Protein AF-A0A4S2LVA4-F1 (afdb_monomer)

Structure (mmCIF, N/CA/C/O backbone):
data_AF-A0A4S2LVA4-F1
#
_entry.id   AF-A0A4S2LVA4-F1
#
loop_
_atom_site.group_PDB
_atom_site.id
_atom_site.type_symbol
_atom_site.label_atom_id
_atom_site.label_alt_id
_atom_site.label_comp_id
_atom_site.label_asym_id
_atom_site.label_entity_id
_atom_site.label_seq_id
_atom_site.pdbx_PDB_ins_code
_atom_site.Cartn_x
_atom_site.Cartn_y
_atom_site.Cartn_z
_atom_site.occupancy
_atom_site.B_iso_or_equiv
_atom_site.auth_seq_id
_atom_site.auth_comp_id
_atom_site.auth_asym_id
_atom_site.auth_atom_id
_atom_site.pdbx_PDB_model_num
ATOM 1 N N . MET A 1 1 ? 1.923 3.609 -6.690 1.00 79.31 1 MET A N 1
ATOM 2 C CA . MET A 1 1 ? 2.335 4.480 -5.564 1.00 79.31 1 MET A CA 1
ATOM 3 C C . MET A 1 1 ? 1.153 4.853 -4.691 1.00 79.31 1 MET A C 1
ATOM 5 O O . MET A 1 1 ? 1.164 4.471 -3.534 1.00 79.31 1 MET A O 1
ATOM 9 N N . TRP A 1 2 ? 0.141 5.543 -5.227 1.00 83.69 2 TRP A N 1
ATOM 10 C CA . TRP A 1 2 ? -0.966 6.082 -4.428 1.00 83.69 2 TRP A CA 1
ATOM 11 C C . TRP A 1 2 ? -1.668 5.050 -3.531 1.00 83.69 2 TRP A C 1
ATOM 13 O O . TRP A 1 2 ? -1.711 5.257 -2.328 1.00 83.69 2 TRP A O 1
ATOM 23 N N . SER A 1 3 ? -2.094 3.903 -4.075 1.00 82.44 3 SER A N 1
ATOM 24 C CA . SER A 1 3 ? -2.792 2.856 -3.302 1.00 82.44 3 SER A CA 1
ATOM 25 C C . SER A 1 3 ? -1.989 2.341 -2.090 1.00 82.44 3 SER A C 1
ATOM 27 O O . SER A 1 3 ? -2.508 2.377 -0.978 1.00 82.44 3 SER A O 1
ATOM 29 N N . VAL A 1 4 ? -0.709 1.976 -2.250 1.00 84.81 4 VAL A N 1
ATOM 30 C CA . VAL A 1 4 ? 0.147 1.559 -1.117 1.00 84.81 4 VAL A CA 1
ATOM 31 C C . VAL A 1 4 ? 0.255 2.643 -0.047 1.00 84.81 4 VAL A C 1
ATOM 33 O O . VAL A 1 4 ? 0.113 2.358 1.140 1.00 84.81 4 VAL A O 1
ATOM 36 N N . TRP A 1 5 ? 0.464 3.897 -0.448 1.00 87.00 5 TRP A N 1
ATOM 37 C CA . TRP A 1 5 ? 0.558 5.001 0.507 1.00 87.00 5 TRP A CA 1
ATOM 38 C C . TRP A 1 5 ? -0.779 5.302 1.188 1.00 87.00 5 TRP A C 1
ATOM 40 O O . TRP A 1 5 ? -0.784 5.672 2.357 1.00 87.00 5 TRP A O 1
ATOM 50 N N . THR A 1 6 ? -1.915 5.073 0.525 1.00 84.12 6 THR A N 1
ATOM 51 C CA . THR A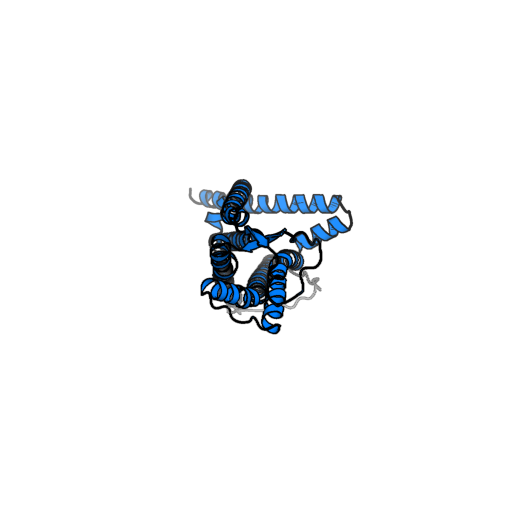 1 6 ? -3.231 5.121 1.174 1.00 84.12 6 THR A CA 1
ATOM 52 C C . THR A 1 6 ? -3.343 4.069 2.275 1.00 84.12 6 THR A C 1
ATOM 54 O O . THR A 1 6 ? -3.815 4.388 3.361 1.00 84.12 6 THR A O 1
ATOM 57 N N . VAL A 1 7 ? -2.874 2.840 2.044 1.00 83.25 7 VAL A N 1
ATOM 58 C CA . VAL A 1 7 ? -2.889 1.782 3.070 1.00 83.25 7 VAL A CA 1
ATOM 59 C C . VAL A 1 7 ? -1.991 2.134 4.251 1.00 83.25 7 VAL A C 1
ATOM 61 O O . VAL A 1 7 ? -2.409 1.953 5.394 1.00 83.25 7 VAL A O 1
ATOM 64 N N . VAL A 1 8 ? -0.804 2.694 3.994 1.00 87.06 8 VAL A N 1
ATOM 65 C CA . VAL A 1 8 ? 0.073 3.229 5.049 1.00 87.06 8 VAL A CA 1
ATOM 66 C C . VAL A 1 8 ? -0.661 4.300 5.850 1.00 87.06 8 VAL A C 1
ATOM 68 O O . VAL A 1 8 ? -0.801 4.147 7.052 1.00 87.06 8 VAL A O 1
ATOM 71 N N . ILE A 1 9 ? -1.222 5.322 5.197 1.00 86.00 9 ILE A N 1
ATOM 72 C CA . ILE A 1 9 ? -1.936 6.420 5.871 1.00 86.00 9 ILE A CA 1
ATOM 73 C C . ILE A 1 9 ? -3.101 5.896 6.724 1.00 86.00 9 ILE A C 1
ATOM 75 O O . ILE A 1 9 ? -3.258 6.318 7.868 1.00 86.00 9 ILE A O 1
ATOM 79 N N . LEU A 1 10 ? -3.898 4.959 6.202 1.00 80.38 10 LEU A N 1
ATOM 80 C CA . LEU A 1 10 ? -5.001 4.337 6.945 1.00 80.38 10 LEU A CA 1
ATOM 81 C C . LEU A 1 10 ? -4.504 3.526 8.149 1.00 80.38 10 LEU A C 1
ATOM 83 O O . LEU A 1 10 ? -5.164 3.476 9.189 1.00 80.38 10 LEU A O 1
ATOM 87 N N . THR A 1 11 ? -3.346 2.885 8.018 1.00 83.38 11 THR A N 1
ATOM 88 C CA . THR A 1 11 ? -2.711 2.138 9.106 1.00 83.38 11 THR A CA 1
ATOM 89 C C . THR A 1 11 ? -2.160 3.088 10.166 1.00 83.38 11 THR A C 1
ATOM 91 O O . THR A 1 11 ? -2.439 2.889 11.348 1.00 83.38 11 THR A O 1
ATOM 94 N N . THR A 1 12 ? -1.521 4.185 9.758 1.00 84.94 12 THR A N 1
ATOM 95 C CA . THR A 1 12 ? -1.048 5.249 10.646 1.00 84.94 12 THR A CA 1
ATOM 96 C C . THR A 1 12 ? -2.209 5.895 11.400 1.00 84.94 12 THR A C 1
ATOM 98 O O . THR A 1 12 ? -2.128 6.095 12.610 1.00 84.94 12 THR A O 1
ATOM 101 N N . GLU A 1 13 ? -3.330 6.179 10.731 1.00 82.44 13 GLU A N 1
ATOM 102 C CA . GLU A 1 13 ? -4.543 6.699 11.375 1.00 82.44 13 GLU A CA 1
ATOM 103 C C . GLU A 1 13 ? -5.023 5.755 12.489 1.00 82.44 13 GLU A C 1
ATOM 105 O O . GLU A 1 13 ? -5.262 6.180 13.623 1.00 82.44 13 GLU A O 1
ATOM 110 N N . ARG A 1 14 ? -5.091 4.450 12.195 1.00 78.81 14 ARG A N 1
ATOM 111 C CA . ARG A 1 14 ? -5.455 3.417 13.176 1.00 78.81 14 ARG A CA 1
ATOM 112 C C . ARG A 1 14 ? -4.439 3.312 14.310 1.00 78.81 14 ARG A C 1
ATOM 114 O O . ARG A 1 14 ? -4.838 3.201 15.468 1.00 78.81 14 ARG A O 1
ATOM 121 N N . PHE A 1 15 ? -3.146 3.372 14.004 1.00 84.06 15 PHE A N 1
ATOM 122 C CA . PHE A 1 15 ? -2.068 3.377 14.989 1.00 84.06 15 PHE A CA 1
ATOM 123 C C . PHE A 1 15 ? -2.240 4.537 15.978 1.00 84.06 15 PHE A C 1
ATOM 125 O O . PHE A 1 15 ? -2.256 4.324 17.192 1.00 84.06 1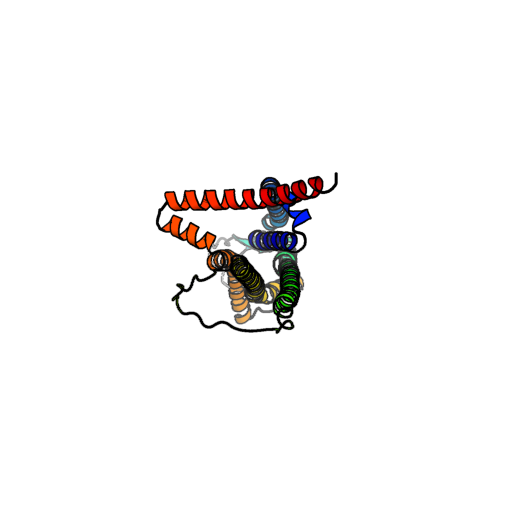5 PHE A O 1
ATOM 132 N N . LEU A 1 16 ? -2.461 5.750 15.470 1.00 82.94 16 LEU A N 1
ATOM 133 C CA . LEU A 1 16 ? -2.641 6.947 16.290 1.00 82.94 16 LEU A CA 1
ATOM 134 C C . LEU A 1 16 ? -3.891 6.865 17.172 1.00 82.94 16 LEU A C 1
ATOM 136 O O . LEU A 1 16 ? -3.821 7.205 18.353 1.00 82.94 16 LEU A O 1
ATOM 140 N N . LEU A 1 17 ? -5.007 6.358 16.641 1.00 78.56 17 LEU A N 1
ATOM 141 C CA . LEU A 1 17 ? -6.234 6.143 17.414 1.00 78.56 17 LEU A CA 1
ATOM 142 C C . LEU A 1 17 ? -6.054 5.133 18.546 1.00 78.56 17 LEU A C 1
ATOM 144 O O . LEU A 1 17 ? -6.550 5.341 19.653 1.00 78.56 17 LEU A O 1
ATOM 148 N N . ILE A 1 18 ? -5.346 4.034 18.279 1.00 77.81 18 ILE A N 1
ATOM 149 C CA . ILE A 1 18 ? -5.185 2.962 19.259 1.00 77.81 18 ILE A CA 1
ATOM 150 C C . ILE A 1 18 ? -4.219 3.388 20.362 1.00 77.81 18 ILE A C 1
ATOM 152 O O . ILE A 1 18 ? -4.506 3.117 21.529 1.00 77.81 18 ILE A O 1
ATOM 156 N N . LEU A 1 19 ? -3.110 4.062 20.043 1.00 79.44 19 LEU A N 1
ATOM 157 C CA . LEU A 1 19 ? -2.127 4.474 21.050 1.00 79.44 19 LEU A CA 1
ATOM 158 C C . LEU A 1 19 ? -2.524 5.758 21.790 1.00 79.44 19 LEU A C 1
ATOM 160 O O . LEU A 1 19 ? -2.274 5.859 22.991 1.00 79.44 19 LEU A O 1
ATOM 164 N N . PHE A 1 20 ? -3.156 6.718 21.110 1.00 80.00 20 PHE A N 1
ATOM 165 C CA . PHE A 1 20 ? -3.432 8.056 21.642 1.00 80.00 20 PHE A CA 1
ATOM 166 C C . PHE A 1 20 ? -4.900 8.482 21.445 1.00 80.00 20 PHE A C 1
ATOM 168 O O . PHE A 1 20 ? -5.160 9.529 20.839 1.00 80.00 20 PHE A O 1
ATOM 175 N N . PRO A 1 21 ? -5.871 7.732 22.000 1.00 74.25 21 PRO A N 1
ATOM 176 C CA . PRO A 1 21 ? -7.295 7.949 21.737 1.00 74.25 21 PRO A CA 1
ATOM 177 C C . PRO A 1 21 ? -7.750 9.386 22.050 1.00 74.25 21 PRO A C 1
ATOM 179 O O . PRO A 1 21 ? -8.375 10.038 21.218 1.00 74.25 21 PRO A O 1
ATOM 182 N N . LEU A 1 22 ? -7.341 9.938 23.199 1.00 70.44 22 LEU A N 1
ATOM 183 C CA . LEU A 1 22 ? -7.799 11.251 23.683 1.00 70.44 22 LEU A CA 1
ATOM 184 C C . LEU A 1 22 ? -7.227 12.447 22.906 1.00 70.44 22 LEU A C 1
ATOM 186 O O . LEU A 1 22 ? -7.867 13.492 22.800 1.00 70.44 22 LEU A O 1
ATOM 190 N N . ARG A 1 23 ? -6.009 12.323 22.365 1.00 70.75 23 ARG A N 1
ATOM 191 C CA . ARG A 1 23 ? -5.347 13.429 21.652 1.00 70.75 23 ARG A CA 1
ATOM 192 C C . ARG A 1 23 ? -5.755 13.472 20.181 1.00 70.75 23 ARG A C 1
ATOM 194 O O . ARG A 1 23 ? -5.833 14.556 19.606 1.00 70.75 23 ARG A O 1
ATOM 201 N N . PHE A 1 24 ? -6.047 12.311 19.590 1.00 67.88 24 PHE A N 1
ATOM 202 C CA . PHE A 1 24 ? -6.318 12.186 18.158 1.00 67.88 24 PHE A CA 1
ATOM 203 C C . PHE A 1 24 ? -7.794 12.188 17.770 1.00 67.88 24 PHE A C 1
ATOM 205 O O . PHE A 1 24 ? -8.093 12.440 16.605 1.00 67.88 24 PHE A O 1
ATOM 212 N N . GLN A 1 25 ? -8.725 12.065 18.720 1.00 65.50 25 GLN A N 1
ATOM 213 C CA . GLN A 1 25 ? -10.154 12.234 18.430 1.00 65.50 25 GLN A CA 1
ATOM 214 C C . GLN A 1 25 ? -10.474 13.624 17.838 1.00 65.50 25 GLN A C 1
ATOM 216 O O . GLN A 1 25 ? -11.324 13.745 16.962 1.00 65.50 25 GLN A O 1
ATOM 221 N N . LYS A 1 26 ? -9.729 14.672 18.234 1.00 66.94 26 LYS A N 1
ATOM 222 C CA . LYS A 1 26 ? -9.828 16.025 17.644 1.00 66.94 26 LYS A CA 1
ATOM 223 C C . LYS A 1 26 ? -9.167 16.145 16.264 1.00 66.94 26 LYS A C 1
ATOM 225 O O . LYS A 1 26 ? -9.585 16.977 15.462 1.00 66.94 26 LYS A O 1
ATOM 230 N N . PHE A 1 27 ? -8.145 15.334 15.990 1.00 65.12 27 PHE A N 1
ATOM 231 C CA . PHE A 1 27 ? -7.430 15.319 14.708 1.00 65.12 27 PHE A CA 1
ATOM 232 C C . PHE A 1 27 ? -8.175 14.529 13.627 1.00 65.12 27 PHE A C 1
ATOM 234 O O . PHE A 1 27 ? -8.034 14.841 12.448 1.00 65.12 27 PHE A O 1
ATOM 241 N N . LEU A 1 28 ? -9.039 13.585 14.011 1.00 67.31 28 LEU A N 1
ATOM 242 C CA . LEU A 1 28 ? -9.882 12.793 13.108 1.00 67.31 28 LEU A CA 1
ATOM 243 C C . LEU A 1 28 ? -11.100 13.548 12.539 1.00 67.31 28 LEU A C 1
ATOM 245 O O . LEU A 1 28 ? -12.148 12.972 12.234 1.00 67.31 28 LEU A O 1
ATOM 249 N N . SER A 1 29 ? -10.980 14.865 12.376 1.00 75.19 29 SER A N 1
ATOM 250 C CA . SER A 1 29 ? -12.017 15.651 11.719 1.00 75.19 29 SER A CA 1
ATOM 251 C C . SER A 1 29 ? -12.088 15.283 10.231 1.00 75.19 29 SER A C 1
ATOM 253 O O . SER A 1 29 ? -11.047 15.241 9.569 1.00 75.19 29 SER A O 1
ATOM 255 N N . PRO A 1 30 ? -13.294 15.116 9.650 1.00 74.00 30 PRO A N 1
ATOM 256 C CA . PRO A 1 30 ? -13.457 14.884 8.215 1.00 74.00 30 PRO A CA 1
ATOM 257 C C . PRO A 1 30 ? -12.729 15.924 7.354 1.00 74.00 30 PRO A C 1
ATOM 259 O O . PRO A 1 30 ? -12.231 15.599 6.282 1.00 74.00 30 PRO A O 1
ATOM 262 N N . LYS A 1 31 ? -12.616 17.169 7.838 1.00 79.31 31 LYS A N 1
ATOM 263 C CA . LYS A 1 31 ? -11.897 18.247 7.143 1.00 79.31 31 LYS A CA 1
ATOM 264 C C . LYS A 1 31 ? -10.396 17.970 7.040 1.00 79.31 31 LYS A C 1
ATOM 266 O O . LYS A 1 31 ? -9.813 18.198 5.987 1.00 79.31 31 LYS A O 1
ATOM 271 N N . VAL A 1 32 ? -9.786 17.459 8.111 1.00 81.38 32 VAL A N 1
ATOM 272 C CA . VAL A 1 32 ? -8.357 17.111 8.133 1.00 81.38 32 VAL A CA 1
ATOM 273 C C . VAL A 1 32 ? -8.100 15.93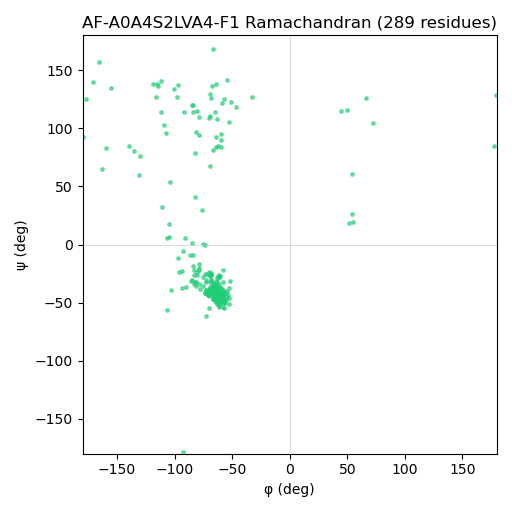0 7.204 1.00 81.38 32 VAL A C 1
ATOM 275 O O . VAL A 1 32 ? -7.161 15.988 6.424 1.00 81.38 32 VAL A O 1
ATOM 278 N N . ALA A 1 33 ? -8.986 14.927 7.187 1.00 81.12 33 ALA A N 1
ATOM 279 C CA . ALA A 1 33 ? -8.871 13.791 6.272 1.00 81.12 33 ALA A CA 1
ATOM 280 C C . ALA A 1 33 ? -8.857 14.223 4.792 1.00 81.12 33 ALA A C 1
ATOM 282 O O . ALA A 1 33 ? -8.002 13.773 4.032 1.00 81.12 33 ALA A O 1
ATOM 283 N N . TRP A 1 34 ? -9.741 15.144 4.385 1.00 85.38 34 TRP A N 1
ATOM 284 C CA . TRP A 1 34 ? -9.735 15.693 3.021 1.00 85.38 34 TRP A CA 1
ATOM 285 C C . TRP A 1 34 ? -8.442 16.445 2.688 1.00 85.38 34 TRP A C 1
ATOM 287 O O . TRP A 1 34 ? -7.910 16.282 1.591 1.00 85.38 34 TRP A O 1
ATOM 297 N N . ILE A 1 35 ? -7.912 17.226 3.634 1.00 88.31 35 ILE A N 1
ATOM 298 C CA . ILE A 1 35 ? -6.635 17.933 3.464 1.00 88.31 35 ILE A CA 1
ATOM 299 C C . ILE A 1 35 ? -5.481 16.934 3.335 1.00 88.31 35 ILE A C 1
ATOM 301 O O . ILE A 1 35 ? -4.665 17.074 2.428 1.00 88.31 35 ILE A O 1
ATOM 305 N N . THR A 1 36 ? -5.425 15.910 4.192 1.00 85.75 36 THR A N 1
ATOM 306 C CA . THR A 1 36 ? -4.405 14.856 4.136 1.00 85.75 36 THR A CA 1
ATOM 307 C C . THR A 1 36 ? -4.456 14.125 2.799 1.00 85.75 36 THR A C 1
ATOM 309 O O . THR A 1 36 ? -3.433 14.032 2.132 1.00 85.75 36 THR A O 1
ATOM 312 N N . ILE A 1 37 ? -5.637 13.687 2.349 1.00 87.56 37 ILE A N 1
ATOM 313 C CA . ILE A 1 37 ? -5.796 13.015 1.050 1.00 87.56 37 ILE A CA 1
ATOM 314 C C . ILE A 1 37 ? -5.363 13.936 -0.096 1.00 87.56 37 ILE A C 1
ATOM 316 O O . ILE A 1 37 ? -4.617 13.500 -0.974 1.00 87.56 37 ILE A O 1
ATOM 320 N N . GLY A 1 38 ? -5.786 15.204 -0.091 1.00 89.38 38 GLY A N 1
ATOM 321 C CA . GLY A 1 38 ? -5.417 16.178 -1.120 1.00 89.38 38 GLY A CA 1
ATOM 322 C C . GLY A 1 38 ? -3.909 16.433 -1.173 1.00 89.38 38 GLY A C 1
ATOM 323 O O . GLY A 1 38 ? -3.300 16.313 -2.235 1.00 89.38 38 GLY A O 1
ATOM 324 N N . CYS A 1 39 ? -3.292 16.703 -0.021 1.00 91.00 39 CYS A N 1
ATOM 325 C CA . CYS A 1 39 ? -1.856 16.950 0.102 1.00 91.00 39 CYS A CA 1
ATOM 326 C C . CYS A 1 39 ? -1.033 15.719 -0.303 1.00 91.00 39 CYS A C 1
ATOM 328 O O . CYS A 1 39 ? -0.123 15.825 -1.124 1.00 91.00 39 CYS A O 1
ATOM 330 N N . SER A 1 40 ? -1.390 14.530 0.192 1.00 89.88 40 SER A N 1
ATOM 331 C CA . SER A 1 40 ? -0.723 13.281 -0.186 1.00 89.88 40 SER A CA 1
ATOM 332 C C . SER A 1 40 ? -0.865 12.984 -1.679 1.00 89.88 40 SER A C 1
ATOM 334 O O . SER A 1 40 ? 0.105 12.580 -2.314 1.00 89.88 40 SER A O 1
ATOM 336 N N . THR A 1 41 ? -2.040 13.221 -2.268 1.00 90.81 41 THR A N 1
ATOM 337 C CA . THR A 1 41 ? -2.261 13.018 -3.710 1.00 90.81 41 THR A CA 1
ATOM 338 C C . THR A 1 41 ? -1.413 13.977 -4.539 1.00 90.81 41 THR A C 1
ATOM 340 O O . THR A 1 41 ? -0.772 13.549 -5.496 1.00 90.81 41 THR A O 1
ATOM 343 N N . PHE A 1 42 ? -1.346 15.248 -4.140 1.00 92.81 42 PHE A N 1
ATOM 344 C CA . PHE A 1 42 ? -0.509 16.247 -4.797 1.00 92.81 42 PHE A CA 1
ATOM 345 C C . PHE A 1 42 ? 0.982 15.887 -4.723 1.00 92.81 42 PHE A C 1
ATOM 347 O O . PHE A 1 42 ? 1.654 15.854 -5.751 1.00 92.81 42 PHE A O 1
ATOM 354 N N . LEU A 1 43 ? 1.488 15.532 -3.537 1.00 91.06 43 LEU A N 1
ATOM 355 C CA . LEU A 1 43 ? 2.885 15.130 -3.341 1.00 91.06 43 LEU A CA 1
ATOM 356 C C . LEU A 1 43 ? 3.253 13.882 -4.154 1.00 91.06 43 LEU A C 1
ATOM 358 O O . LEU A 1 43 ? 4.286 13.859 -4.818 1.00 91.06 43 LEU A O 1
ATOM 362 N N . ILE A 1 44 ? 2.400 12.854 -4.149 1.00 90.06 44 ILE A N 1
ATOM 363 C CA . ILE A 1 44 ? 2.621 11.633 -4.939 1.00 90.06 44 ILE A CA 1
ATOM 364 C C . ILE A 1 44 ? 2.575 11.941 -6.440 1.00 90.06 44 ILE A C 1
ATOM 366 O O . ILE A 1 44 ? 3.373 11.389 -7.201 1.00 90.06 44 ILE A O 1
ATOM 370 N N . GLY A 1 45 ? 1.681 12.839 -6.863 1.00 89.12 45 GLY A N 1
ATOM 371 C CA . GLY A 1 45 ? 1.627 13.348 -8.230 1.00 89.12 45 GLY A CA 1
ATOM 372 C C . GLY A 1 45 ? 2.944 14.002 -8.638 1.00 89.12 45 GLY A C 1
ATOM 373 O O . GLY A 1 45 ? 3.527 13.600 -9.641 1.00 89.12 45 GLY A O 1
ATOM 374 N N . LEU A 1 46 ? 3.464 14.920 -7.815 1.00 90.75 46 LEU A N 1
ATOM 375 C CA . LEU A 1 46 ? 4.750 15.588 -8.044 1.00 90.75 46 LEU A CA 1
ATOM 376 C C . LEU A 1 46 ? 5.917 14.601 -8.150 1.00 90.75 46 LEU A C 1
ATOM 378 O O . LEU A 1 46 ? 6.713 14.698 -9.079 1.00 90.75 46 LEU A O 1
ATOM 382 N N . ILE A 1 47 ? 5.993 13.619 -7.248 1.00 88.75 47 ILE A N 1
ATOM 383 C CA . ILE A 1 47 ? 7.031 12.574 -7.284 1.00 88.75 47 ILE A CA 1
ATOM 384 C C . ILE A 1 47 ? 6.925 11.718 -8.554 1.00 88.75 47 ILE A C 1
ATOM 386 O O . ILE A 1 47 ? 7.925 11.194 -9.041 1.00 88.75 47 ILE A O 1
ATOM 390 N N . SER A 1 48 ? 5.719 11.580 -9.106 1.00 88.94 48 SER A N 1
ATOM 391 C CA . SER A 1 48 ? 5.480 10.805 -10.322 1.00 88.94 48 SER A CA 1
ATOM 392 C C . SER A 1 48 ? 5.755 11.600 -11.605 1.00 88.94 48 SER A C 1
ATOM 394 O O . SER A 1 48 ? 5.969 10.982 -12.641 1.00 88.94 48 SER A O 1
ATOM 396 N N . LEU A 1 49 ? 5.805 12.940 -11.566 1.00 89.81 49 LEU A N 1
ATOM 397 C CA . LEU A 1 49 ? 6.014 13.781 -12.759 1.00 89.81 49 LEU A CA 1
ATOM 398 C C . LEU A 1 49 ? 7.278 13.442 -13.569 1.00 89.81 49 LEU A C 1
ATOM 400 O O . LEU A 1 49 ? 7.180 13.396 -14.796 1.00 89.81 49 LEU A O 1
ATOM 404 N N . PRO A 1 50 ? 8.443 13.154 -12.957 1.00 89.12 50 PRO A N 1
ATOM 405 C CA . PRO A 1 50 ? 9.645 12.785 -13.703 1.00 89.12 50 PRO A CA 1
ATOM 406 C C . PRO A 1 50 ? 9.477 11.552 -14.609 1.00 89.12 50 PRO A C 1
ATOM 408 O O . PRO A 1 50 ? 10.208 11.411 -15.592 1.00 89.12 50 PRO A O 1
ATOM 411 N N . TRP A 1 51 ? 8.495 10.681 -14.338 1.00 85.94 51 TRP A N 1
ATOM 412 C CA . TRP A 1 51 ? 8.207 9.526 -15.194 1.00 85.94 51 TRP A CA 1
ATOM 413 C C . TRP A 1 51 ? 7.793 9.921 -16.614 1.00 85.94 51 TRP A C 1
ATOM 415 O O . TRP A 1 51 ? 8.090 9.187 -17.556 1.00 85.94 51 TRP A O 1
ATOM 425 N N . LEU A 1 52 ? 7.190 11.103 -16.790 1.00 87.62 52 LEU A N 1
ATOM 426 C CA . LEU A 1 52 ? 6.808 11.629 -18.106 1.00 87.62 52 LEU A CA 1
ATOM 427 C C . LEU A 1 52 ? 8.018 11.852 -19.023 1.00 87.62 52 LEU A C 1
ATOM 429 O O . LEU A 1 52 ? 7.896 11.754 -20.239 1.00 87.62 52 LEU A O 1
ATOM 433 N N . PHE A 1 53 ? 9.194 12.099 -18.443 1.00 87.12 53 PHE A N 1
ATOM 434 C CA . PHE A 1 53 ? 10.428 12.390 -19.173 1.00 87.12 53 PHE A CA 1
ATOM 435 C C . PHE A 1 53 ? 11.399 11.209 -19.190 1.00 87.12 53 PHE A C 1
ATOM 437 O O . PHE A 1 53 ? 12.590 11.388 -19.428 1.00 87.12 53 PHE A O 1
ATOM 444 N N . SER A 1 54 ? 10.931 9.997 -18.894 1.00 86.69 54 SER A N 1
ATOM 445 C CA . SER A 1 54 ? 11.820 8.841 -18.735 1.00 86.69 54 SER A CA 1
ATOM 446 C C . SER A 1 54 ? 12.198 8.136 -20.040 1.00 86.69 54 SER A C 1
ATOM 448 O O . SER A 1 54 ? 13.072 7.272 -20.062 1.00 86.69 54 SER A O 1
ATOM 450 N N . PHE A 1 55 ? 11.564 8.497 -21.146 1.00 84.62 55 PHE A N 1
ATOM 451 C CA . PHE A 1 55 ? 11.821 7.872 -22.433 1.00 84.62 55 PHE A CA 1
ATOM 452 C C . PHE A 1 55 ? 12.343 8.897 -23.427 1.00 84.62 55 PHE A C 1
ATOM 454 O O . PHE A 1 55 ? 11.852 10.023 -23.490 1.00 84.62 55 PHE A O 1
ATOM 461 N N . SER A 1 56 ? 13.345 8.488 -24.199 1.00 79.69 56 SER A N 1
ATOM 462 C CA . SER A 1 56 ? 13.899 9.273 -25.295 1.00 79.69 56 SER A CA 1
ATOM 463 C C . SER A 1 56 ? 13.625 8.554 -26.612 1.00 79.69 56 SER A C 1
ATOM 465 O O . SER A 1 56 ? 13.802 7.337 -26.718 1.00 79.69 56 SER A O 1
ATOM 467 N N . TYR A 1 57 ? 13.199 9.312 -27.619 1.00 76.56 57 TYR A N 1
ATOM 468 C CA . TYR A 1 57 ? 13.014 8.808 -28.976 1.00 76.56 57 TYR A CA 1
ATOM 469 C C . TYR A 1 57 ? 14.351 8.877 -29.706 1.00 76.56 57 TYR A C 1
ATOM 471 O O . TYR A 1 57 ? 14.945 9.950 -29.820 1.00 76.56 57 TYR A O 1
ATOM 479 N N . VAL A 1 58 ? 14.847 7.727 -30.156 1.00 73.38 58 VAL A N 1
ATOM 480 C CA . VAL A 1 58 ? 16.070 7.636 -30.953 1.00 73.38 58 VAL A CA 1
ATOM 481 C C . VAL A 1 58 ? 15.693 7.092 -32.321 1.00 73.38 58 VAL A C 1
ATOM 483 O O . VAL A 1 58 ? 15.041 6.057 -32.442 1.00 73.38 58 VAL A O 1
ATOM 486 N N . VAL A 1 59 ? 16.097 7.809 -33.362 1.00 71.81 59 VAL A N 1
ATOM 487 C CA . VAL A 1 59 ? 15.874 7.404 -34.748 1.00 71.81 59 VAL A CA 1
ATOM 488 C C . VAL A 1 59 ? 16.919 6.348 -35.106 1.00 71.81 59 VAL A C 1
ATOM 490 O O . VAL A 1 59 ? 18.105 6.669 -35.205 1.00 71.81 59 VAL A O 1
ATOM 493 N N . GLN A 1 60 ? 16.500 5.092 -35.277 1.00 65.38 60 GLN A N 1
ATOM 494 C CA . GLN A 1 60 ? 17.399 4.006 -35.661 1.00 65.38 60 GLN A CA 1
ATOM 495 C C . GLN A 1 60 ? 17.254 3.713 -37.159 1.00 65.38 60 GLN A C 1
ATOM 497 O O . GLN A 1 60 ? 16.151 3.659 -37.700 1.00 65.38 60 GLN A O 1
ATOM 502 N N . LYS A 1 61 ? 18.391 3.569 -37.846 1.00 57.66 61 LYS A N 1
ATOM 503 C CA . LYS A 1 61 ? 18.452 3.131 -39.247 1.00 57.66 61 LYS A CA 1
ATOM 504 C C . LYS A 1 61 ? 18.736 1.632 -39.267 1.00 57.66 61 LYS A C 1
ATOM 506 O O . LYS A 1 61 ? 19.599 1.186 -38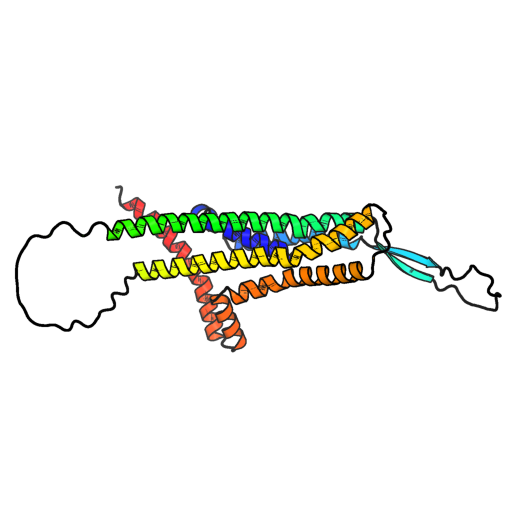.511 1.00 57.66 61 LYS A O 1
ATOM 511 N N . ASP A 1 62 ? 18.043 0.885 -40.124 1.00 57.25 62 ASP A N 1
ATOM 512 C CA . ASP A 1 62 ? 18.238 -0.561 -40.273 1.00 57.25 62 ASP A CA 1
ATOM 513 C C . ASP A 1 62 ? 19.717 -0.927 -40.480 1.00 57.25 62 ASP A C 1
ATOM 515 O O . ASP A 1 62 ? 20.361 -0.503 -41.443 1.00 57.25 62 ASP A O 1
ATOM 519 N N . CYS A 1 63 ? 20.251 -1.779 -39.604 1.00 55.56 63 CYS A N 1
ATOM 520 C CA . CYS A 1 63 ? 21.589 -2.360 -39.736 1.00 55.56 63 CYS A CA 1
ATOM 521 C C . CYS A 1 63 ? 21.599 -3.588 -40.671 1.00 55.56 63 CYS A C 1
ATOM 523 O O . CYS A 1 63 ? 22.275 -4.571 -40.384 1.00 55.56 63 CYS A O 1
ATOM 525 N N . SER A 1 64 ? 20.872 -3.564 -41.793 1.00 51.34 64 SER A N 1
ATOM 526 C CA . SER A 1 64 ? 20.913 -4.646 -42.801 1.00 51.34 64 SER A CA 1
ATOM 527 C C . SER A 1 64 ? 21.960 -4.419 -43.900 1.00 51.34 64 SER A C 1
ATOM 529 O O . SER A 1 64 ? 22.060 -5.202 -44.839 1.00 51.34 64 SER A O 1
ATOM 531 N N . ALA A 1 65 ? 22.782 -3.373 -43.792 1.00 54.28 65 ALA A N 1
ATOM 532 C CA . ALA A 1 65 ? 23.806 -3.039 -44.778 1.00 54.28 65 ALA A CA 1
ATOM 533 C C . ALA A 1 65 ? 25.226 -3.417 -44.319 1.00 54.28 65 ALA A C 1
ATOM 535 O O . ALA A 1 65 ? 26.114 -2.571 -44.319 1.00 54.28 65 ALA A O 1
ATOM 536 N N . SER A 1 66 ? 25.468 -4.672 -43.930 1.00 52.72 66 SER A N 1
ATOM 537 C CA . SER A 1 66 ? 26.834 -5.220 -43.964 1.00 52.72 66 SER A CA 1
ATOM 538 C C . SER A 1 66 ? 26.849 -6.747 -43.971 1.00 52.72 66 SER A C 1
ATOM 540 O O . SER A 1 66 ? 26.977 -7.401 -42.940 1.00 52.72 66 SER A O 1
ATOM 542 N N . SER A 1 67 ? 26.675 -7.320 -45.159 1.00 48.59 67 SER A N 1
ATOM 543 C CA . SER A 1 67 ? 27.467 -8.457 -45.656 1.00 48.59 67 SER A CA 1
ATOM 544 C C . SER A 1 67 ? 26.982 -8.820 -47.065 1.00 48.59 67 SER A C 1
ATOM 546 O O . SER A 1 67 ? 26.034 -9.567 -47.254 1.00 48.59 67 SER A O 1
ATOM 548 N N . ASN A 1 68 ? 27.636 -8.239 -48.074 1.00 52.44 68 ASN A N 1
ATOM 549 C CA . ASN A 1 68 ? 27.729 -8.756 -49.448 1.00 52.44 68 ASN A CA 1
ATOM 550 C C . ASN A 1 68 ? 26.431 -9.105 -50.215 1.00 52.44 68 ASN A C 1
ATOM 552 O O . ASN A 1 68 ? 26.483 -9.906 -51.146 1.00 52.44 68 ASN A O 1
ATOM 556 N N . ALA A 1 69 ? 25.287 -8.489 -49.913 1.00 49.34 69 ALA A N 1
ATOM 557 C CA . ALA A 1 69 ? 24.110 -8.590 -50.774 1.00 49.34 69 ALA A CA 1
ATOM 558 C C . ALA A 1 69 ? 24.187 -7.550 -51.906 1.00 49.34 69 ALA A C 1
ATOM 560 O O . ALA A 1 69 ? 24.279 -6.343 -51.676 1.00 49.34 69 ALA A O 1
ATOM 561 N N . ILE A 1 70 ? 24.186 -8.052 -53.140 1.00 51.53 70 ILE A N 1
ATOM 562 C CA . ILE A 1 70 ? 24.176 -7.305 -54.399 1.00 51.53 70 ILE A CA 1
ATOM 563 C C . ILE A 1 70 ? 23.111 -6.201 -54.343 1.00 51.53 70 ILE A C 1
ATOM 565 O O . ILE A 1 70 ? 21.920 -6.476 -54.214 1.00 51.53 70 ILE A O 1
ATOM 569 N N . LYS A 1 71 ? 23.547 -4.941 -54.465 1.00 48.62 71 LYS A N 1
ATOM 570 C CA . LYS A 1 71 ? 22.672 -3.769 -54.584 1.00 48.62 71 LYS A CA 1
ATOM 571 C C . LYS A 1 71 ? 21.876 -3.867 -55.886 1.00 48.62 71 LYS A C 1
ATOM 573 O O . LYS A 1 71 ? 22.336 -3.414 -56.929 1.00 48.62 71 LYS A O 1
ATOM 578 N N . THR A 1 72 ? 20.683 -4.440 -55.821 1.00 49.59 72 THR A N 1
ATOM 579 C CA . THR A 1 72 ? 19.676 -4.324 -56.877 1.00 49.59 72 THR A CA 1
ATOM 580 C C . THR A 1 72 ? 18.517 -3.489 -56.345 1.00 49.59 72 THR A C 1
ATOM 582 O O . THR A 1 72 ? 17.867 -3.856 -55.378 1.00 49.59 72 THR A O 1
ATOM 585 N N . SER A 1 73 ? 18.361 -2.311 -56.957 1.00 49.00 73 SER A N 1
ATOM 586 C CA . SER A 1 73 ? 17.181 -1.431 -56.991 1.00 49.00 73 SER A CA 1
ATOM 587 C C . SER A 1 73 ? 16.391 -1.157 -55.696 1.00 49.00 73 SER A C 1
ATOM 589 O O . SER A 1 73 ? 15.648 -1.994 -55.204 1.00 49.00 73 SER A O 1
ATOM 591 N N . ALA A 1 74 ? 16.431 0.119 -55.289 1.00 52.25 74 ALA A N 1
ATOM 592 C CA . ALA A 1 74 ? 15.333 0.860 -54.658 1.00 52.25 74 ALA A CA 1
ATOM 593 C C . ALA A 1 74 ? 14.684 0.243 -53.403 1.00 52.25 74 ALA A C 1
ATOM 595 O O . ALA A 1 74 ? 13.473 0.050 -53.358 1.00 52.25 74 ALA A O 1
ATOM 596 N N . GLN A 1 75 ? 15.464 0.042 -52.340 1.00 51.12 75 GLN A N 1
ATOM 597 C CA . GLN A 1 75 ? 14.904 -0.086 -50.995 1.00 51.12 75 GLN A CA 1
ATOM 598 C C . GLN A 1 75 ? 15.272 1.161 -50.191 1.00 51.12 75 GLN A C 1
ATOM 600 O O . GLN A 1 75 ? 16.421 1.351 -49.789 1.00 51.12 75 GLN A O 1
ATOM 605 N N . THR A 1 76 ? 14.306 2.067 -50.030 1.00 55.97 76 THR A N 1
ATOM 606 C CA . THR A 1 76 ? 14.403 3.182 -49.083 1.00 55.97 76 THR A CA 1
ATOM 607 C C . THR A 1 76 ? 14.645 2.601 -47.690 1.00 55.97 76 THR A C 1
ATOM 609 O O . THR A 1 76 ? 13.854 1.751 -47.277 1.00 55.97 76 THR A O 1
ATOM 612 N N . PRO A 1 77 ? 15.705 3.007 -46.968 1.00 58.16 77 PRO A N 1
ATOM 613 C CA . PRO A 1 77 ? 15.949 2.510 -45.619 1.00 58.16 77 PRO A CA 1
ATOM 614 C C . PRO A 1 77 ? 14.743 2.850 -44.743 1.00 58.16 77 PRO A C 1
ATOM 616 O O . PRO A 1 77 ? 14.381 4.024 -44.631 1.00 58.16 77 PRO A O 1
ATOM 619 N N . SER A 1 78 ? 14.108 1.837 -44.151 1.00 59.31 78 SER A N 1
ATOM 620 C CA . SER A 1 78 ? 13.058 2.052 -43.161 1.00 59.31 78 SER A CA 1
ATOM 621 C C . SER A 1 78 ? 13.693 2.725 -41.951 1.00 59.31 78 SER A C 1
ATOM 623 O O . SER A 1 78 ? 14.570 2.187 -41.281 1.00 59.31 78 SER A O 1
ATOM 625 N N . VAL A 1 79 ? 13.289 3.965 -41.710 1.00 67.50 79 VAL A N 1
ATOM 626 C CA . VAL A 1 79 ? 13.640 4.695 -40.501 1.00 67.50 79 VAL A CA 1
ATOM 627 C C . VAL A 1 79 ? 12.518 4.428 -39.512 1.00 67.50 79 VAL A C 1
ATOM 629 O O . VAL A 1 79 ? 11.386 4.837 -39.760 1.00 67.50 79 VAL A O 1
ATOM 632 N N . TYR A 1 80 ? 12.812 3.724 -38.421 1.00 71.06 80 TYR A N 1
ATOM 633 C CA . TYR A 1 80 ? 11.854 3.535 -37.337 1.00 71.06 80 TYR A CA 1
ATOM 634 C C . TYR A 1 80 ? 12.323 4.282 -36.086 1.00 71.06 80 TYR A C 1
ATOM 636 O O . TYR A 1 80 ? 13.513 4.353 -35.766 1.00 71.06 80 TYR A O 1
ATOM 644 N N . GLU A 1 81 ? 11.369 4.885 -35.383 1.00 73.69 81 GLU A N 1
ATOM 645 C CA . GLU A 1 81 ? 11.617 5.564 -34.116 1.00 73.69 81 GLU A CA 1
ATOM 646 C C . GLU A 1 81 ? 11.591 4.528 -32.992 1.00 73.69 81 GLU A C 1
ATOM 648 O O . GLU A 1 81 ? 10.558 3.915 -32.717 1.00 73.69 81 GLU A O 1
ATOM 653 N N . LEU A 1 82 ? 12.737 4.307 -32.345 1.00 76.56 82 LEU A N 1
ATOM 654 C CA . LEU A 1 82 ? 12.839 3.403 -31.209 1.00 76.56 82 LEU A CA 1
ATOM 655 C C . LEU A 1 82 ? 12.782 4.197 -29.903 1.00 76.56 82 LEU A C 1
ATOM 657 O O . LEU A 1 82 ? 13.552 5.131 -29.668 1.00 76.56 82 LEU A O 1
ATOM 661 N N . CYS A 1 83 ? 11.873 3.789 -29.024 1.00 78.25 83 CYS A N 1
ATOM 662 C CA . CYS A 1 83 ? 11.767 4.329 -27.678 1.00 78.25 83 CYS A CA 1
ATOM 663 C C . CYS A 1 83 ? 12.825 3.667 -26.787 1.00 78.25 83 CYS A C 1
ATOM 665 O O . CYS A 1 83 ? 12.773 2.459 -26.548 1.00 78.25 83 CYS A O 1
ATOM 667 N N . THR A 1 84 ? 13.793 4.444 -26.302 1.00 80.62 84 THR A N 1
ATOM 668 C CA . THR A 1 84 ? 14.866 3.929 -25.442 1.00 80.62 84 THR A CA 1
ATOM 669 C C . THR A 1 84 ? 14.783 4.539 -24.039 1.00 80.62 84 THR A C 1
ATOM 671 O O . THR A 1 84 ? 14.494 5.733 -23.894 1.00 80.62 84 THR A O 1
ATOM 674 N N . PRO A 1 85 ? 14.994 3.736 -22.978 1.00 83.19 85 PRO A N 1
ATOM 675 C CA . PRO A 1 85 ? 15.003 4.241 -21.612 1.00 83.19 85 PRO A CA 1
ATOM 676 C C . PRO A 1 85 ? 16.236 5.120 -21.389 1.00 83.19 85 PRO A C 1
ATOM 678 O O . PRO A 1 85 ? 17.364 4.707 -21.666 1.00 83.19 85 PRO A O 1
ATOM 681 N N . ASN A 1 86 ? 16.027 6.321 -20.857 1.00 85.75 86 ASN A N 1
ATOM 682 C CA . ASN A 1 86 ? 17.109 7.265 -20.583 1.00 85.75 86 ASN A CA 1
ATOM 683 C C . ASN A 1 86 ? 17.651 7.128 -19.143 1.00 85.75 86 ASN A C 1
ATOM 685 O O . ASN A 1 86 ? 17.208 6.289 -18.358 1.00 85.75 86 ASN A O 1
ATOM 689 N N . ASN A 1 87 ? 18.619 7.968 -18.763 1.00 85.50 87 ASN A N 1
ATOM 690 C CA . ASN A 1 87 ? 19.181 7.950 -17.404 1.00 85.50 87 ASN A CA 1
ATOM 691 C C . ASN A 1 87 ? 18.144 8.298 -16.323 1.00 85.50 87 ASN A C 1
ATOM 693 O O . ASN A 1 87 ? 18.201 7.749 -15.223 1.00 85.50 87 ASN A O 1
ATOM 697 N N . VAL A 1 88 ? 17.173 9.162 -16.641 1.00 87.25 88 VAL A N 1
ATOM 698 C CA . VAL A 1 88 ? 16.083 9.531 -15.724 1.00 87.25 88 VAL A CA 1
ATOM 699 C C . VAL A 1 88 ? 15.256 8.293 -15.376 1.00 87.25 88 VAL A C 1
ATOM 701 O O . VAL A 1 88 ? 15.008 8.045 -14.199 1.00 87.25 88 VAL A O 1
ATOM 704 N N . TYR A 1 89 ? 14.938 7.447 -16.360 1.00 87.00 89 TYR A N 1
ATOM 705 C CA . TYR A 1 89 ? 14.263 6.169 -16.130 1.00 87.00 89 TYR A CA 1
ATOM 706 C C . TYR A 1 89 ? 15.005 5.276 -15.139 1.00 87.00 89 TYR A C 1
ATOM 708 O O . TYR A 1 89 ? 14.404 4.740 -14.209 1.00 87.00 89 TYR A O 1
ATOM 716 N N . ARG A 1 90 ? 16.321 5.115 -15.328 1.00 85.31 90 ARG A N 1
ATOM 717 C CA . ARG A 1 90 ? 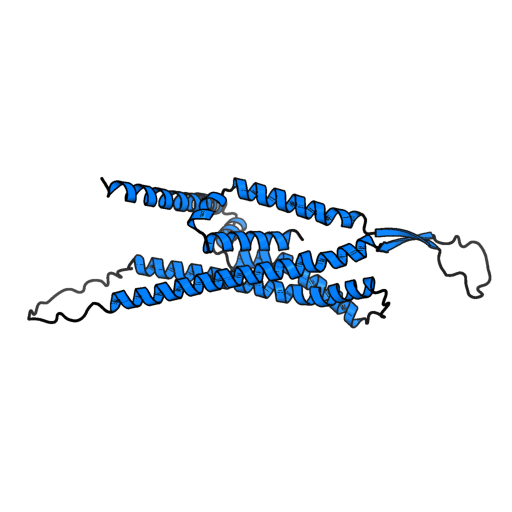17.131 4.212 -14.502 1.00 85.31 90 ARG A CA 1
ATOM 718 C C . ARG A 1 90 ? 17.196 4.676 -13.046 1.00 85.31 90 ARG A C 1
ATOM 720 O O . ARG A 1 90 ? 17.034 3.867 -12.131 1.00 85.31 90 ARG A O 1
ATOM 727 N N . VAL A 1 91 ? 17.371 5.982 -12.831 1.00 87.06 91 VAL A N 1
ATOM 728 C CA . VAL A 1 91 ? 17.376 6.587 -11.490 1.00 87.06 91 VAL A CA 1
ATOM 729 C C . VAL A 1 91 ? 15.998 6.479 -10.839 1.00 87.06 91 VAL A C 1
ATOM 731 O O . VAL A 1 91 ? 15.895 6.055 -9.688 1.00 87.06 91 VAL A O 1
ATOM 734 N N . LEU A 1 92 ? 14.925 6.801 -11.566 1.00 87.94 92 LEU A N 1
ATOM 735 C CA . LEU A 1 92 ? 13.563 6.720 -11.036 1.00 87.94 92 LEU A CA 1
ATOM 736 C C . LEU A 1 92 ? 13.159 5.293 -10.687 1.00 87.94 92 LEU A C 1
ATOM 738 O O . LEU A 1 92 ? 12.551 5.077 -9.642 1.00 87.94 92 LEU A O 1
ATOM 742 N N . ARG A 1 93 ? 13.534 4.311 -11.511 1.00 86.44 93 ARG A N 1
ATOM 743 C CA . ARG A 1 93 ? 13.283 2.892 -11.241 1.00 86.44 93 ARG A CA 1
ATOM 744 C C . ARG A 1 93 ? 14.004 2.429 -9.970 1.00 86.44 93 ARG A C 1
ATOM 746 O O . ARG A 1 93 ? 13.414 1.703 -9.174 1.00 86.44 93 ARG A O 1
ATOM 753 N N . LEU A 1 94 ? 15.237 2.891 -9.737 1.00 86.69 94 LEU A N 1
ATOM 754 C CA . LEU A 1 94 ? 15.970 2.597 -8.503 1.00 86.69 94 LEU A CA 1
ATOM 755 C C . LEU A 1 94 ? 15.317 3.252 -7.277 1.00 86.69 94 LEU A C 1
ATOM 757 O O . LEU A 1 94 ? 15.156 2.594 -6.255 1.00 86.69 94 LEU A O 1
ATOM 761 N N . MET A 1 95 ? 14.892 4.514 -7.391 1.00 87.69 95 MET A N 1
ATOM 762 C CA . MET A 1 95 ? 14.206 5.253 -6.318 1.00 87.69 95 MET A CA 1
ATOM 763 C C . MET A 1 95 ? 12.794 4.728 -6.026 1.00 87.69 95 MET A C 1
ATOM 765 O O . MET A 1 95 ? 12.289 4.852 -4.910 1.00 87.69 95 MET A O 1
ATOM 769 N N . GLN A 1 96 ? 12.145 4.114 -7.012 1.00 86.69 96 GLN A N 1
ATOM 770 C CA . GLN A 1 96 ? 10.798 3.576 -6.880 1.00 86.69 96 GLN A CA 1
ATOM 771 C C . GLN A 1 96 ? 10.736 2.413 -5.885 1.00 86.69 96 GLN A C 1
ATOM 773 O O . GLN A 1 96 ? 9.802 2.346 -5.088 1.00 86.69 96 GLN A O 1
ATOM 778 N N . ILE A 1 97 ? 11.723 1.517 -5.908 1.00 86.38 97 ILE A N 1
ATOM 779 C CA . ILE A 1 97 ? 11.773 0.322 -5.055 1.00 86.38 97 ILE A CA 1
ATOM 780 C C . ILE A 1 97 ? 11.708 0.666 -3.556 1.00 86.38 97 ILE A C 1
ATOM 782 O O . ILE A 1 97 ? 10.802 0.165 -2.879 1.00 86.38 97 ILE A O 1
ATOM 786 N N . PRO A 1 98 ? 12.589 1.528 -3.004 1.00 88.88 98 PRO A N 1
ATOM 787 C CA . PRO A 1 98 ? 12.515 1.883 -1.596 1.00 88.88 98 PRO A CA 1
ATOM 788 C C . PRO A 1 98 ? 11.232 2.646 -1.269 1.00 88.88 98 PRO A C 1
ATOM 790 O O . PRO A 1 98 ? 10.651 2.417 -0.214 1.00 88.88 98 PRO A O 1
ATOM 793 N N . LEU A 1 99 ? 10.745 3.502 -2.171 1.00 88.94 99 LEU A N 1
ATOM 794 C CA . LEU A 1 99 ? 9.575 4.341 -1.919 1.00 88.94 99 LEU A CA 1
ATOM 795 C C . LEU A 1 99 ? 8.242 3.575 -1.946 1.00 88.94 99 LEU A C 1
ATOM 797 O O . LEU A 1 99 ? 7.264 4.007 -1.341 1.00 88.94 99 LEU A O 1
ATOM 801 N N . ILE A 1 100 ? 8.182 2.456 -2.662 1.00 86.62 100 ILE A N 1
ATOM 802 C CA . ILE A 1 100 ? 6.965 1.660 -2.827 1.00 86.62 100 ILE A CA 1
ATOM 803 C C . ILE A 1 100 ? 6.963 0.409 -1.956 1.00 86.62 100 ILE A C 1
ATOM 805 O O . ILE A 1 100 ? 5.907 0.029 -1.457 1.00 86.62 100 ILE A O 1
ATOM 809 N N . VAL A 1 101 ? 8.104 -0.264 -1.817 1.00 88.12 101 VAL A N 1
ATOM 810 C CA . VAL A 1 101 ? 8.154 -1.575 -1.162 1.00 88.12 101 VAL A CA 1
ATOM 811 C C . VAL A 1 101 ? 8.779 -1.464 0.219 1.00 88.12 101 VAL A C 1
ATOM 813 O O . VAL A 1 101 ? 8.134 -1.816 1.204 1.00 88.12 101 VAL A O 1
ATOM 816 N N . LEU A 1 102 ? 10.006 -0.941 0.317 1.00 90.00 102 LEU A N 1
ATOM 817 C CA . LEU A 1 102 ? 10.741 -0.950 1.587 1.00 90.00 102 LEU A CA 1
ATOM 818 C C . LEU A 1 102 ? 10.139 0.008 2.615 1.00 90.00 102 LEU A C 1
ATOM 820 O O . LEU A 1 102 ? 9.802 -0.427 3.711 1.00 90.00 102 LEU A O 1
ATOM 824 N N . LEU A 1 103 ? 9.977 1.291 2.279 1.00 91.94 103 LEU A N 1
ATOM 825 C CA . LEU A 1 103 ? 9.464 2.291 3.217 1.00 91.94 103 LEU A CA 1
ATOM 826 C C . LEU A 1 103 ? 8.037 1.955 3.676 1.00 91.94 103 LEU A C 1
ATOM 828 O O . LEU A 1 103 ? 7.835 1.846 4.886 1.00 91.94 103 LEU A O 1
ATOM 832 N N . PRO A 1 104 ? 7.064 1.700 2.777 1.00 90.00 104 PRO A N 1
ATOM 833 C CA . PRO A 1 104 ? 5.733 1.276 3.195 1.00 90.00 104 PRO A CA 1
ATOM 834 C C . PRO A 1 104 ? 5.746 -0.026 3.994 1.00 90.00 104 PRO A C 1
ATOM 836 O O . PRO A 1 104 ? 5.087 -0.102 5.024 1.00 90.00 104 PRO A O 1
ATOM 839 N N . GLY A 1 105 ? 6.534 -1.027 3.587 1.00 89.75 105 GLY A N 1
ATOM 840 C CA . GLY A 1 105 ? 6.623 -2.300 4.302 1.00 89.75 105 GLY A CA 1
ATOM 841 C C . GLY A 1 105 ? 7.177 -2.160 5.721 1.00 89.75 105 GLY A C 1
ATOM 842 O O . GLY A 1 105 ? 6.650 -2.777 6.651 1.00 89.75 105 GLY A O 1
ATOM 843 N N . ILE A 1 106 ? 8.199 -1.320 5.915 1.00 92.12 106 ILE A N 1
ATOM 844 C CA . ILE A 1 106 ? 8.785 -1.028 7.232 1.00 92.12 106 ILE A CA 1
ATOM 845 C C . ILE A 1 106 ? 7.781 -0.273 8.105 1.00 92.12 106 ILE A C 1
ATOM 847 O O . ILE A 1 106 ? 7.567 -0.662 9.250 1.00 92.12 106 ILE A O 1
ATOM 851 N N . ILE A 1 107 ? 7.131 0.768 7.572 1.00 92.06 107 ILE A N 1
ATOM 852 C CA . ILE A 1 107 ? 6.134 1.544 8.323 1.00 92.06 107 ILE A CA 1
ATOM 853 C C . ILE A 1 107 ? 4.959 0.644 8.718 1.00 92.06 107 ILE A C 1
ATOM 855 O O . ILE A 1 107 ? 4.628 0.567 9.899 1.00 92.06 107 ILE A O 1
ATOM 859 N N . LEU A 1 108 ? 4.394 -0.114 7.770 1.00 90.00 108 LEU A N 1
ATOM 860 C CA . LEU A 1 108 ? 3.276 -1.024 8.026 1.00 90.00 108 LEU A CA 1
ATOM 861 C C . LEU A 1 108 ? 3.626 -2.078 9.074 1.00 90.00 108 LEU A C 1
ATOM 863 O O . LEU A 1 108 ? 2.842 -2.317 9.986 1.00 90.00 108 LEU A O 1
ATOM 867 N N . THR A 1 109 ? 4.792 -2.719 8.977 1.00 89.06 109 THR A N 1
ATOM 868 C CA . THR A 1 109 ? 5.190 -3.730 9.971 1.00 89.06 109 THR A CA 1
ATOM 869 C C . THR A 1 109 ? 5.444 -3.128 11.337 1.00 89.06 109 THR A C 1
ATOM 871 O O . THR A 1 109 ? 5.012 -3.704 12.336 1.00 89.06 109 THR A O 1
ATOM 874 N N . PHE A 1 110 ? 6.100 -1.972 11.401 1.00 91.25 110 PHE A N 1
ATOM 875 C CA . PHE A 1 110 ? 6.347 -1.273 12.653 1.00 91.25 110 PHE A CA 1
ATOM 876 C C . PHE A 1 110 ? 5.037 -0.868 13.339 1.00 91.25 110 PHE A C 1
ATOM 878 O O . PHE A 1 110 ? 4.817 -1.212 14.505 1.00 91.25 110 PHE A O 1
ATOM 885 N N . GLU A 1 111 ? 4.146 -0.190 12.615 1.00 89.94 111 GLU A N 1
ATOM 886 C CA . GLU A 1 111 ? 2.850 0.254 13.126 1.00 89.94 111 GLU A CA 1
ATOM 887 C C . GLU A 1 111 ? 1.982 -0.937 13.535 1.00 89.94 111 GLU A C 1
ATOM 889 O O . GLU A 1 111 ? 1.500 -0.977 14.669 1.00 89.94 111 GLU A O 1
ATOM 894 N N . ASN A 1 112 ? 1.860 -1.957 12.681 1.00 86.81 112 ASN A N 1
ATOM 895 C CA . ASN A 1 112 ? 1.045 -3.139 12.972 1.00 86.81 112 ASN A CA 1
ATOM 896 C C . ASN A 1 112 ? 1.592 -3.940 14.159 1.00 86.81 112 ASN A C 1
ATOM 898 O O . ASN A 1 112 ? 0.807 -4.410 14.984 1.00 86.81 112 ASN A O 1
ATOM 902 N N . THR A 1 113 ? 2.917 -4.024 14.323 1.00 88.38 113 THR A N 1
ATOM 903 C CA . THR A 1 113 ? 3.539 -4.656 15.500 1.00 88.38 113 THR A CA 1
ATOM 904 C C . THR A 1 113 ? 3.231 -3.873 16.774 1.00 88.38 113 THR A C 1
ATOM 906 O O . THR A 1 113 ? 2.872 -4.458 17.797 1.00 88.38 113 THR A O 1
ATOM 909 N N . LYS A 1 114 ? 3.331 -2.538 16.739 1.00 88.38 114 LYS A N 1
ATOM 910 C CA . LYS A 1 114 ? 3.021 -1.689 17.899 1.00 88.38 114 LYS A CA 1
ATOM 911 C C . LYS A 1 114 ? 1.540 -1.697 18.257 1.00 88.38 114 LYS A C 1
ATOM 913 O O . LYS A 1 114 ? 1.221 -1.692 19.450 1.00 88.38 114 LYS A O 1
ATOM 918 N N . ILE A 1 115 ? 0.650 -1.734 17.265 1.00 85.75 115 ILE A N 1
ATOM 919 C CA . ILE A 1 115 ? -0.784 -1.910 17.494 1.00 85.75 115 ILE A CA 1
ATOM 920 C C . ILE A 1 115 ? -1.020 -3.262 18.170 1.00 85.75 115 ILE A C 1
ATOM 922 O O . ILE A 1 115 ? -1.591 -3.294 19.259 1.00 85.75 115 ILE A O 1
ATOM 926 N N . ALA A 1 116 ? -0.520 -4.355 17.587 1.00 83.94 116 ALA A N 1
ATOM 927 C CA . ALA A 1 116 ? -0.696 -5.702 18.124 1.00 83.94 116 ALA A CA 1
ATOM 928 C C . ALA A 1 116 ? -0.158 -5.832 19.557 1.00 83.94 116 ALA A C 1
ATOM 930 O O . ALA A 1 116 ? -0.829 -6.389 20.422 1.00 83.94 116 ALA A O 1
ATOM 931 N N . PHE A 1 117 ? 1.014 -5.259 19.845 1.00 85.62 117 PHE A N 1
ATOM 932 C CA . PHE A 1 117 ? 1.586 -5.254 21.191 1.00 85.62 117 PHE A CA 1
ATOM 933 C C . PHE A 1 117 ? 0.740 -4.446 22.185 1.00 85.62 117 PHE A C 1
ATOM 935 O O . PHE A 1 117 ? 0.500 -4.895 23.305 1.00 85.62 117 PHE A O 1
ATOM 942 N N . THR A 1 118 ? 0.271 -3.260 21.788 1.00 84.56 118 THR A N 1
ATOM 943 C CA . THR A 1 118 ? -0.593 -2.417 22.632 1.00 84.56 118 THR A CA 1
ATOM 944 C C . THR A 1 118 ? -1.896 -3.133 22.978 1.00 84.56 118 THR A C 1
ATOM 946 O O . THR A 1 118 ? -2.311 -3.121 24.138 1.00 84.56 118 THR A O 1
ATOM 949 N N . LEU A 1 119 ? -2.506 -3.788 21.991 1.00 81.25 119 LEU A N 1
ATOM 950 C CA . LEU A 1 119 ? -3.706 -4.604 22.156 1.00 81.25 119 LEU A CA 1
ATOM 951 C C . LEU A 1 119 ? -3.437 -5.798 23.091 1.00 81.25 119 LEU A C 1
ATOM 953 O O . LEU A 1 119 ? -4.064 -5.923 24.142 1.00 81.25 119 LEU A O 1
ATOM 957 N N . ALA A 1 120 ? -2.381 -6.576 22.834 1.00 80.75 120 ALA A N 1
ATOM 958 C CA . ALA A 1 120 ? -1.985 -7.696 23.691 1.00 80.75 120 ALA A CA 1
ATOM 959 C C . ALA A 1 120 ? -1.721 -7.279 25.152 1.00 80.75 120 ALA A C 1
ATOM 961 O O . ALA A 1 120 ? -2.139 -7.972 26.084 1.00 80.75 120 ALA A O 1
ATOM 962 N N . LYS A 1 121 ? -1.078 -6.124 25.373 1.00 83.94 121 LYS A N 1
ATOM 963 C CA . LYS A 1 121 ? -0.845 -5.577 26.717 1.00 83.94 121 LYS A CA 1
ATOM 964 C C . LYS A 1 121 ? -2.156 -5.208 27.416 1.00 83.94 121 LYS A C 1
ATOM 966 O O . LYS A 1 121 ? -2.328 -5.561 28.583 1.00 83.94 121 LYS A O 1
ATOM 971 N N . ARG A 1 122 ? -3.079 -4.530 26.721 1.00 79.88 122 ARG A N 1
ATOM 972 C CA . ARG A 1 122 ? -4.412 -4.192 27.258 1.00 79.88 122 ARG A CA 1
ATOM 973 C C . ARG A 1 122 ? -5.183 -5.453 27.636 1.00 79.88 122 ARG A C 1
ATOM 975 O O . ARG A 1 122 ? -5.698 -5.536 28.748 1.00 79.88 122 ARG A O 1
ATOM 982 N N . ARG A 1 123 ? -5.148 -6.478 26.782 1.00 74.25 123 ARG A N 1
ATOM 983 C CA . ARG A 1 123 ? -5.736 -7.792 27.068 1.00 74.25 123 ARG A CA 1
ATOM 984 C C . A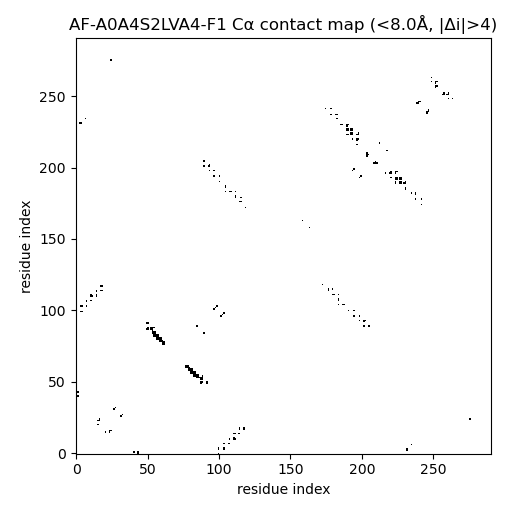RG A 1 123 ? -5.156 -8.431 28.332 1.00 74.25 123 ARG A C 1
ATOM 986 O O . ARG A 1 123 ? -5.915 -8.952 29.145 1.00 74.25 123 ARG A O 1
ATOM 993 N N . GLY A 1 124 ? -3.836 -8.381 28.519 1.00 73.50 124 GLY A N 1
ATOM 994 C CA . GLY A 1 124 ? -3.179 -8.900 29.725 1.00 73.50 124 GLY A CA 1
ATOM 995 C C . GLY A 1 124 ? -3.656 -8.208 31.006 1.00 73.50 124 GLY A C 1
ATOM 996 O O . GLY A 1 124 ? -4.006 -8.878 31.976 1.00 73.50 124 GLY A O 1
ATOM 997 N N . GLN A 1 125 ? -3.752 -6.875 30.980 1.00 76.69 125 GLN A N 1
ATOM 998 C CA . GLN A 1 125 ? -4.250 -6.081 32.111 1.00 76.69 125 GLN A CA 1
ATOM 999 C C . GLN A 1 125 ? -5.721 -6.378 32.435 1.00 76.69 125 GLN A C 1
ATOM 1001 O O . GLN A 1 125 ? -6.103 -6.415 33.604 1.00 76.69 125 GLN A O 1
ATOM 1006 N N . TRP A 1 126 ? -6.551 -6.613 31.419 1.00 67.44 126 TRP A N 1
ATOM 1007 C CA . TRP A 1 126 ? -7.981 -6.889 31.596 1.00 67.44 126 TRP A CA 1
ATOM 1008 C C . TRP A 1 126 ? -8.249 -8.303 32.116 1.00 67.44 126 TRP A C 1
ATOM 1010 O O . TRP A 1 126 ? -9.142 -8.508 32.941 1.00 67.44 126 TRP A O 1
ATOM 1020 N N . MET A 1 127 ? -7.451 -9.287 31.687 1.00 63.97 127 MET A N 1
ATOM 1021 C CA . MET A 1 127 ? -7.555 -10.642 32.230 1.00 63.97 127 MET A CA 1
ATOM 1022 C C . MET A 1 127 ? -7.093 -10.698 33.690 1.00 63.97 127 MET A C 1
ATOM 1024 O O . MET A 1 127 ? -7.748 -11.360 34.490 1.00 63.97 127 MET A O 1
ATOM 1028 N N . SER A 1 128 ? -6.043 -9.964 34.081 1.00 61.72 128 SER A N 1
ATOM 1029 C CA . SER A 1 128 ? -5.605 -9.959 35.486 1.00 61.72 128 SER A CA 1
ATOM 1030 C C . SER A 1 128 ? -6.606 -9.273 36.425 1.00 61.72 128 SER A C 1
ATOM 1032 O O . SER A 1 128 ? -6.715 -9.658 37.585 1.00 61.72 128 SER A O 1
ATOM 1034 N N . SER A 1 129 ? -7.359 -8.281 35.940 1.00 57.09 129 SER A N 1
ATOM 1035 C CA . SER A 1 129 ? -8.372 -7.569 36.734 1.00 57.09 129 SER A CA 1
ATOM 1036 C C . SER A 1 129 ? -9.707 -8.320 36.821 1.00 57.09 129 SER A C 1
ATOM 1038 O O . SER A 1 129 ? -10.336 -8.295 37.876 1.00 57.09 129 SER A O 1
ATOM 1040 N N . SER A 1 130 ? -10.106 -9.077 35.790 1.00 54.31 130 SER A N 1
ATOM 1041 C CA . SER A 1 130 ? -11.306 -9.937 35.860 1.00 54.31 130 SER A CA 1
ATOM 1042 C C . SER A 1 130 ? -11.161 -11.095 36.857 1.00 54.31 130 SER A C 1
ATOM 1044 O O . SER A 1 130 ? -12.128 -11.453 37.525 1.00 54.31 130 SER A O 1
ATOM 1046 N N . PHE A 1 131 ? -9.955 -11.653 37.021 1.00 49.38 131 PHE A N 1
ATOM 1047 C CA . PHE A 1 131 ? -9.706 -12.694 38.029 1.00 49.38 131 PHE A CA 1
ATOM 1048 C C . PHE A 1 131 ? -9.743 -12.167 39.474 1.00 49.38 131 PHE A C 1
ATOM 1050 O O . PHE A 1 131 ? -10.053 -12.928 40.387 1.00 49.38 131 PHE A O 1
ATOM 1057 N N . ALA A 1 132 ? -9.503 -10.870 39.695 1.00 46.31 132 ALA A N 1
ATOM 1058 C CA . ALA A 1 132 ? -9.591 -10.273 41.029 1.00 46.31 132 ALA A CA 1
ATOM 1059 C C . ALA A 1 132 ? -11.044 -10.139 41.531 1.00 46.31 132 ALA A C 1
ATOM 1061 O O . ALA A 1 132 ? -11.279 -10.163 42.737 1.00 46.31 132 ALA A O 1
ATOM 1062 N N . VAL A 1 133 ? -12.032 -10.053 40.631 1.00 50.72 133 VAL A N 1
ATOM 1063 C CA . VAL A 1 133 ? -13.447 -9.845 41.002 1.00 50.72 133 VAL A CA 1
ATOM 1064 C C . VAL A 1 133 ? -14.135 -11.141 41.454 1.00 50.72 133 VAL A C 1
ATOM 1066 O O . VAL A 1 133 ? -15.038 -11.092 42.285 1.00 50.72 133 VAL A O 1
ATOM 1069 N N . HIS A 1 134 ? -13.676 -12.315 41.005 1.00 45.16 134 HIS A N 1
ATOM 1070 C CA . HIS A 1 134 ? -14.214 -13.605 41.469 1.00 45.16 134 HIS A CA 1
ATOM 1071 C C . HIS A 1 134 ? -13.471 -14.225 42.664 1.00 45.16 134 HIS A C 1
ATOM 1073 O O . HIS A 1 134 ? -13.940 -15.218 43.213 1.00 45.16 134 HIS A O 1
ATOM 1079 N N . GLY A 1 135 ? -12.362 -13.630 43.116 1.00 40.31 135 GLY A N 1
ATOM 1080 C CA . GLY A 1 135 ? -11.594 -14.117 44.269 1.00 40.31 135 GLY A CA 1
ATOM 1081 C C . GLY A 1 135 ? -12.068 -13.619 45.641 1.00 40.31 135 GLY A C 1
ATOM 1082 O O . GLY A 1 135 ? -11.586 -14.122 46.650 1.00 40.31 135 GLY A O 1
ATOM 1083 N N . SER A 1 136 ? -13.000 -12.658 45.708 1.00 39.66 136 SER A N 1
ATOM 1084 C CA . SER A 1 136 ? -13.411 -12.013 46.972 1.00 39.66 136 SER A CA 1
ATOM 1085 C C . SER A 1 136 ? -14.837 -12.361 47.415 1.00 39.66 136 SER A C 1
ATOM 1087 O O . SER A 1 136 ? -15.544 -11.555 48.016 1.00 39.66 136 SER A O 1
ATOM 1089 N N . SER A 1 137 ? -15.291 -13.575 47.113 1.00 43.88 137 SER A N 1
ATOM 1090 C CA . SER A 1 137 ? -16.528 -14.104 47.684 1.00 43.88 137 SER A CA 1
ATOM 1091 C C . SER A 1 137 ? -16.288 -15.535 48.135 1.00 43.88 137 SER A C 1
ATOM 1093 O O . SER A 1 137 ? -16.529 -16.466 47.378 1.00 43.88 137 SER A O 1
ATOM 1095 N N . ASN A 1 138 ? -15.686 -15.687 49.321 1.00 41.47 138 ASN A N 1
ATOM 1096 C CA . ASN A 1 138 ? -15.899 -16.809 50.246 1.00 41.47 138 ASN A CA 1
ATOM 1097 C C . ASN A 1 138 ? -14.987 -16.689 51.481 1.00 41.47 138 ASN A C 1
ATOM 1099 O O . ASN A 1 138 ? -13.933 -17.311 51.542 1.00 41.47 138 ASN A O 1
ATOM 1103 N N . SER A 1 139 ? -15.426 -15.933 52.492 1.00 40.25 139 SER A N 1
ATOM 1104 C CA . SER A 1 139 ? -15.253 -16.335 53.898 1.00 40.25 139 SER A CA 1
ATOM 1105 C C . SER A 1 139 ? -16.178 -15.529 54.817 1.00 40.25 139 SER A C 1
ATOM 1107 O O . SER A 1 139 ? -15.735 -14.740 55.640 1.00 40.25 139 SER A O 1
ATOM 1109 N N . VAL A 1 140 ? -17.491 -15.713 54.661 1.00 43.78 140 VAL A N 1
ATOM 1110 C CA . VAL A 1 140 ? -18.443 -15.554 55.771 1.00 43.78 140 VAL A CA 1
ATOM 1111 C C . VAL A 1 140 ? -19.467 -16.681 55.629 1.00 43.78 140 VAL A C 1
ATOM 1113 O O . VAL A 1 140 ? -20.497 -16.531 54.982 1.00 43.78 140 VAL A O 1
ATOM 1116 N N . LYS A 1 141 ? -19.141 -17.859 56.171 1.00 42.59 141 LYS A N 1
ATOM 1117 C CA . LYS A 1 141 ? -20.111 -18.935 56.415 1.00 42.59 141 LYS A CA 1
ATOM 1118 C C . LYS A 1 141 ? -20.365 -19.023 57.919 1.00 42.59 141 LYS A C 1
ATOM 1120 O O . LYS A 1 141 ? -19.607 -19.653 58.640 1.00 42.59 141 LYS A O 1
ATOM 1125 N N . ASN A 1 142 ? -21.435 -18.356 58.336 1.00 34.03 142 ASN A N 1
ATOM 1126 C CA . ASN A 1 142 ? -22.238 -18.528 59.552 1.00 34.03 142 ASN A CA 1
ATOM 1127 C C . ASN A 1 142 ? -23.616 -17.945 59.169 1.00 34.03 142 ASN A C 1
ATOM 1129 O O . ASN A 1 142 ? -23.642 -16.879 58.570 1.00 34.03 142 ASN A O 1
ATOM 1133 N N . CYS A 1 143 ? -24.792 -18.510 59.428 1.00 37.47 143 CYS A N 1
ATOM 1134 C CA . CYS A 1 143 ? -25.225 -19.745 60.065 1.00 37.47 143 CYS A CA 1
ATOM 1135 C C . CYS A 1 143 ? -26.727 -19.934 59.705 1.00 37.47 143 CYS A C 1
ATOM 1137 O O . CYS A 1 143 ? -27.410 -18.945 59.464 1.00 37.47 143 CYS A O 1
ATOM 1139 N N . ASN A 1 144 ? -27.217 -21.178 59.757 1.00 35.47 144 ASN A N 1
ATOM 1140 C CA . ASN A 1 144 ? -28.609 -21.625 59.971 1.00 35.47 144 ASN A CA 1
ATOM 1141 C C . ASN A 1 144 ? -29.770 -21.375 58.971 1.00 35.47 144 ASN A C 1
ATOM 1143 O O . ASN A 1 144 ? -30.157 -20.259 58.667 1.00 35.47 144 ASN A O 1
ATOM 1147 N N . GLN A 1 145 ? -30.400 -22.518 58.636 1.00 40.16 145 GLN A N 1
ATOM 1148 C CA . GLN A 1 145 ? -31.845 -22.822 58.591 1.00 40.16 145 GLN A CA 1
ATOM 1149 C C . GLN A 1 145 ? -32.799 -21.868 57.850 1.00 40.16 145 GLN A C 1
ATOM 1151 O O . GLN A 1 145 ? -33.160 -20.829 58.379 1.00 40.16 145 GLN A O 1
ATOM 1156 N N . GLN A 1 146 ? -33.426 -22.355 56.771 1.00 36.69 146 GLN A N 1
ATOM 1157 C CA . GLN A 1 146 ? -34.808 -22.856 56.855 1.00 36.69 146 GLN A CA 1
ATOM 1158 C C . GLN A 1 146 ? -35.251 -23.561 55.567 1.00 36.69 146 GLN A C 1
ATOM 1160 O O . GLN A 1 146 ? -34.940 -23.154 54.453 1.00 36.69 146 GLN A O 1
ATOM 1165 N N . SER A 1 147 ? -35.979 -24.652 55.789 1.00 44.94 147 SER A N 1
ATOM 1166 C CA . SER A 1 147 ? -36.786 -25.393 54.827 1.00 44.94 147 SER A CA 1
ATOM 1167 C C . SER A 1 147 ? -37.938 -24.521 54.320 1.00 44.94 147 SER A C 1
ATOM 1169 O O . SER A 1 147 ? -38.582 -23.846 55.123 1.00 44.94 147 SER A O 1
ATOM 1171 N N . GLY A 1 148 ? -38.220 -24.556 53.018 1.00 35.53 148 GLY A N 1
ATOM 1172 C CA . GLY A 1 148 ? -39.365 -23.874 52.418 1.00 35.53 148 GLY A CA 1
ATOM 1173 C C . GLY A 1 148 ? -39.457 -24.156 50.922 1.00 35.53 148 GLY A C 1
ATOM 1174 O O . GLY A 1 148 ? -38.479 -23.986 50.199 1.00 35.53 148 GLY A O 1
ATOM 1175 N N . SER A 1 149 ? -40.616 -24.653 50.497 1.00 41.88 149 SER A N 1
ATOM 1176 C CA . SER A 1 149 ? -40.973 -25.005 49.126 1.00 41.88 149 SER A CA 1
ATOM 1177 C C . SER A 1 149 ? -41.056 -23.792 48.192 1.00 41.88 149 SER A C 1
ATOM 1179 O O . SER A 1 149 ? -41.120 -22.648 48.629 1.00 41.88 149 SER A O 1
ATOM 1181 N N . ASP A 1 150 ? -41.136 -24.111 46.899 1.00 39.22 150 ASP A N 1
ATOM 1182 C CA . ASP A 1 150 ? -41.595 -23.264 45.796 1.00 39.22 150 ASP A CA 1
ATOM 1183 C C . ASP A 1 150 ? -40.678 -22.121 45.350 1.00 39.22 150 ASP A C 1
ATOM 1185 O O . ASP A 1 150 ? -40.638 -21.024 45.897 1.00 39.22 150 ASP A O 1
ATOM 1189 N N . ASN A 1 151 ? -40.018 -22.336 44.214 1.00 36.84 151 ASN A N 1
ATOM 1190 C CA . ASN A 1 151 ? -40.533 -21.832 42.941 1.00 36.84 151 ASN A CA 1
ATOM 1191 C C . ASN A 1 151 ? -39.555 -22.205 41.826 1.00 36.84 151 ASN A C 1
ATOM 1193 O O . ASN A 1 151 ? -38.358 -21.924 41.893 1.00 36.84 151 ASN A O 1
ATOM 1197 N N . ARG A 1 152 ? -40.083 -22.826 40.767 1.00 38.00 152 ARG A N 1
ATOM 1198 C CA . ARG A 1 152 ? -39.439 -22.893 39.453 1.00 38.00 152 ARG A CA 1
ATOM 1199 C C . ARG A 1 152 ? -39.357 -21.456 38.933 1.00 38.00 152 ARG A C 1
ATOM 1201 O O . ARG A 1 152 ? -40.248 -20.977 38.245 1.00 38.00 152 ARG A O 1
ATOM 1208 N N . ILE A 1 153 ? -38.315 -20.751 39.351 1.00 41.84 153 ILE A N 1
ATOM 1209 C CA . ILE A 1 153 ? -37.913 -19.485 38.764 1.00 41.84 153 ILE A CA 1
ATOM 1210 C C . ILE A 1 153 ? -37.385 -19.847 37.384 1.00 41.84 153 ILE A C 1
ATOM 1212 O O . ILE A 1 153 ? -36.369 -20.539 37.259 1.00 41.84 153 ILE A O 1
ATOM 1216 N N . ASP A 1 154 ? -38.142 -19.433 36.368 1.00 40.28 154 ASP A N 1
ATOM 1217 C CA . ASP A 1 154 ? -37.663 -19.264 35.006 1.00 40.28 154 ASP A CA 1
ATOM 1218 C C . ASP A 1 154 ? -36.211 -18.819 35.061 1.00 40.28 154 ASP A C 1
ATOM 1220 O O . ASP A 1 154 ? -35.874 -17.860 35.758 1.00 40.28 154 ASP A O 1
ATOM 1224 N N . SER A 1 155 ? -35.346 -19.537 34.352 1.00 41.09 155 SER A N 1
ATOM 1225 C CA . SER A 1 155 ? -33.971 -19.133 34.124 1.00 41.09 155 SER A CA 1
ATOM 1226 C C . SER A 1 155 ? -33.991 -17.785 33.406 1.00 41.09 155 SER A C 1
ATOM 1228 O O . SER A 1 155 ? -33.923 -17.714 32.178 1.00 41.09 155 SER A O 1
ATOM 1230 N N . VAL A 1 156 ? -34.116 -16.709 34.182 1.00 43.19 156 VAL A N 1
ATOM 1231 C CA . VAL A 1 156 ? -33.756 -15.360 33.798 1.00 43.19 156 VAL A CA 1
ATOM 1232 C C . VAL A 1 156 ? -32.284 -15.490 33.486 1.00 43.19 156 VAL A C 1
ATOM 1234 O O . VAL A 1 156 ? -31.430 -15.535 34.369 1.00 43.19 156 VAL A O 1
ATOM 1237 N N . ASN A 1 157 ? -32.011 -15.680 32.201 1.00 47.91 157 ASN A N 1
ATOM 1238 C CA . ASN A 1 157 ? -30.701 -15.545 31.625 1.00 47.91 157 ASN A CA 1
ATOM 1239 C C . ASN A 1 157 ? -30.311 -14.098 31.923 1.00 47.91 157 ASN A C 1
ATOM 1241 O O . ASN A 1 157 ? -30.703 -13.178 31.201 1.00 47.91 157 ASN A O 1
ATOM 1245 N N . VAL A 1 158 ? -29.672 -13.882 33.078 1.00 50.97 158 VAL A N 1
ATOM 1246 C CA . VAL A 1 158 ? -29.081 -12.609 33.470 1.00 50.97 158 VAL A CA 1
ATOM 1247 C C . VAL A 1 158 ? -27.943 -12.414 32.483 1.00 50.97 158 VAL A C 1
ATOM 1249 O O . VAL A 1 158 ? -26.791 -12.752 32.746 1.00 50.97 158 VAL A O 1
ATOM 1252 N N . ASN A 1 159 ? -28.306 -11.935 31.293 1.00 54.44 159 ASN A N 1
ATOM 1253 C CA . ASN A 1 159 ? -27.410 -11.437 30.274 1.00 54.44 159 ASN A CA 1
ATOM 1254 C C . ASN A 1 159 ? -26.717 -10.248 30.917 1.00 54.44 159 ASN A C 1
ATOM 1256 O O . ASN A 1 159 ? -27.205 -9.125 30.844 1.00 54.44 159 ASN A O 1
ATOM 1260 N N . ASN A 1 160 ? -25.648 -10.526 31.657 1.00 67.56 160 ASN A N 1
ATOM 1261 C CA . ASN A 1 160 ? -24.934 -9.528 32.415 1.00 67.56 160 ASN A CA 1
ATOM 1262 C C . ASN A 1 160 ? -24.371 -8.546 31.374 1.00 67.56 160 ASN A C 1
ATOM 1264 O O . ASN A 1 160 ? -23.480 -8.931 30.609 1.00 67.56 160 ASN A O 1
ATOM 1268 N N . PRO A 1 161 ? -24.912 -7.318 31.260 1.00 69.19 161 PRO A N 1
ATOM 1269 C CA . PRO A 1 161 ? -24.631 -6.442 30.121 1.00 69.19 161 PRO A CA 1
ATOM 1270 C C . PRO A 1 161 ? -23.140 -6.092 30.042 1.00 69.19 161 PRO A C 1
ATOM 1272 O O . PRO A 1 161 ? -22.595 -5.880 28.961 1.00 69.19 161 PRO A O 1
ATOM 1275 N N . MET A 1 162 ? -22.453 -6.127 31.187 1.00 67.56 162 MET A N 1
ATOM 1276 C CA . MET A 1 162 ? -21.007 -5.967 31.294 1.00 67.56 162 MET A CA 1
ATOM 1277 C C . MET A 1 162 ? -20.228 -7.148 30.688 1.00 67.56 162 MET A C 1
ATOM 1279 O O . MET A 1 162 ? -19.225 -6.931 30.011 1.00 67.56 162 MET A O 1
ATOM 1283 N N . ALA A 1 163 ? -20.696 -8.389 30.867 1.00 69.25 163 ALA A N 1
ATOM 1284 C CA . ALA A 1 163 ? -20.068 -9.574 30.278 1.00 69.25 163 ALA A CA 1
ATOM 1285 C C . ALA A 1 163 ? -20.239 -9.607 28.750 1.00 69.25 163 ALA A C 1
ATOM 1287 O O . ALA A 1 163 ? -19.295 -9.941 28.033 1.00 69.25 163 ALA A O 1
ATOM 1288 N N . GLU A 1 164 ? -21.405 -9.193 28.245 1.00 70.50 164 GLU A N 1
ATOM 1289 C CA . GLU A 1 164 ? -21.640 -9.080 26.802 1.00 70.50 164 GLU A CA 1
ATOM 1290 C C . GLU A 1 164 ? -20.824 -7.935 26.180 1.00 70.50 164 GLU A C 1
ATOM 1292 O O . GLU A 1 164 ? -20.195 -8.130 25.141 1.00 70.50 164 GLU A O 1
ATOM 1297 N N . CYS A 1 165 ? -20.726 -6.780 26.850 1.00 71.50 165 CYS A N 1
ATOM 1298 C CA . CYS A 1 165 ? -19.850 -5.681 26.428 1.00 71.50 165 CYS A CA 1
ATOM 1299 C C . CYS A 1 165 ? -18.376 -6.128 26.342 1.00 71.50 165 CYS A C 1
ATOM 1301 O O . CYS A 1 165 ? -17.693 -5.870 25.348 1.00 71.50 165 CYS A O 1
ATOM 1303 N N . HIS A 1 166 ? -17.895 -6.891 27.330 1.00 68.12 166 HIS A N 1
ATOM 1304 C CA . HIS A 1 166 ? -16.548 -7.468 27.299 1.00 68.12 166 HIS A CA 1
ATOM 1305 C C . HIS A 1 166 ? -16.343 -8.458 26.148 1.00 68.12 166 HIS A C 1
ATOM 1307 O O . HIS A 1 166 ? -15.280 -8.460 25.518 1.00 68.12 166 HIS A O 1
ATOM 1313 N N . ARG A 1 167 ? -17.344 -9.295 25.854 1.00 71.69 167 ARG A N 1
ATOM 1314 C CA . ARG A 1 167 ? -17.293 -10.242 24.735 1.00 71.69 167 ARG A CA 1
ATOM 1315 C C . ARG A 1 167 ? -17.197 -9.509 23.398 1.00 71.69 167 ARG A C 1
ATOM 1317 O O . ARG A 1 167 ? -16.319 -9.827 22.597 1.00 71.69 167 ARG A O 1
ATOM 1324 N N . GLN A 1 168 ? -18.019 -8.479 23.206 1.00 72.38 168 GLN A N 1
ATOM 1325 C CA . GLN A 1 168 ? -18.022 -7.652 21.998 1.00 72.38 168 GLN A CA 1
ATOM 1326 C C . GLN A 1 168 ? -16.699 -6.901 21.806 1.00 72.38 168 GLN A C 1
ATOM 1328 O O . GLN A 1 168 ? -16.129 -6.939 20.714 1.00 72.38 168 GLN A O 1
ATOM 1333 N N . ALA A 1 169 ? -16.149 -6.302 22.867 1.00 69.62 169 ALA A N 1
ATOM 1334 C CA . ALA A 1 169 ? -14.853 -5.625 22.811 1.00 69.62 169 ALA A CA 1
ATOM 1335 C C . ALA A 1 169 ? -13.717 -6.583 22.400 1.00 69.62 169 ALA A C 1
ATOM 1337 O O . ALA A 1 169 ? -12.897 -6.251 21.542 1.00 69.62 169 ALA A O 1
ATOM 1338 N N . LYS A 1 170 ? -13.707 -7.806 22.948 1.00 68.69 170 LYS A N 1
ATOM 1339 C CA . LYS A 1 170 ? -12.723 -8.848 22.615 1.00 68.69 170 LYS A CA 1
ATOM 1340 C C . LYS A 1 170 ? -12.848 -9.332 21.168 1.00 68.69 170 LYS A C 1
ATOM 1342 O O . LYS A 1 170 ? -11.838 -9.544 20.496 1.00 68.69 170 LYS A O 1
ATOM 1347 N N . GLU A 1 171 ? -14.070 -9.526 20.677 1.00 72.19 171 GLU A N 1
ATOM 1348 C CA . GLU A 1 171 ? -14.312 -9.913 19.284 1.00 72.19 171 GLU A CA 1
ATOM 1349 C C . GLU A 1 171 ? -13.876 -8.814 18.309 1.00 72.19 171 GLU A C 1
ATOM 1351 O O . GLU A 1 171 ? -13.243 -9.107 17.291 1.00 72.19 171 GLU A O 1
ATOM 1356 N N . GLN A 1 172 ? -14.148 -7.551 18.641 1.00 72.06 172 GLN A N 1
ATOM 1357 C CA . GLN A 1 172 ? -13.712 -6.401 17.856 1.00 72.06 172 GLN A CA 1
ATOM 1358 C C . GLN A 1 172 ? -12.180 -6.299 17.815 1.00 72.06 172 GLN A C 1
ATOM 1360 O O . GLN A 1 172 ? -11.603 -6.141 16.740 1.00 72.06 172 GLN A O 1
ATOM 1365 N N . GLU A 1 173 ? -11.504 -6.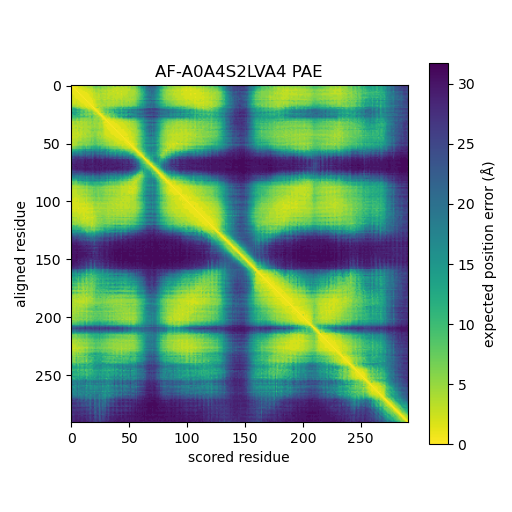474 18.950 1.00 70.88 173 GLU A N 1
ATOM 1366 C CA . GLU A 1 173 ? -10.041 -6.468 19.047 1.00 70.88 173 GLU A CA 1
ATOM 1367 C C . GLU A 1 173 ? -9.381 -7.613 18.259 1.00 70.88 173 GLU A C 1
ATOM 1369 O O . GLU A 1 173 ? -8.409 -7.396 17.529 1.00 70.88 173 GLU A O 1
ATOM 1374 N N . ASN A 1 174 ? -9.929 -8.830 18.347 1.00 70.88 174 ASN A N 1
ATOM 1375 C CA . ASN A 1 174 ? -9.448 -9.972 17.568 1.00 70.88 174 ASN A CA 1
ATOM 1376 C C . ASN A 1 174 ? -9.594 -9.731 16.061 1.00 70.88 174 ASN A C 1
ATOM 1378 O O . ASN A 1 174 ? -8.668 -10.020 15.304 1.00 70.88 174 ASN A O 1
ATOM 1382 N N . ARG A 1 175 ? -10.728 -9.172 15.618 1.00 76.62 175 ARG A N 1
ATOM 1383 C CA . ARG A 1 175 ? -10.941 -8.821 14.205 1.00 76.62 175 ARG A CA 1
ATOM 1384 C C . ARG A 1 175 ? -9.946 -7.769 13.727 1.00 76.62 175 ARG A C 1
ATOM 1386 O O . ARG A 1 175 ? -9.406 -7.907 12.633 1.00 76.62 175 ARG A O 1
ATOM 1393 N N . LEU A 1 176 ? -9.667 -6.758 14.551 1.00 74.62 176 LEU A N 1
ATOM 1394 C CA . LEU A 1 176 ? -8.663 -5.738 14.248 1.00 74.62 176 LEU A CA 1
ATOM 1395 C C . LEU A 1 176 ? -7.262 -6.349 14.135 1.00 74.62 176 LEU A C 1
ATOM 1397 O O . LEU A 1 176 ? -6.564 -6.091 13.161 1.00 74.62 176 LEU A O 1
ATOM 1401 N N . THR A 1 177 ? -6.870 -7.203 15.079 1.00 75.81 177 THR A N 1
ATOM 1402 C CA . THR A 1 177 ? -5.552 -7.860 15.077 1.00 75.81 177 THR A CA 1
ATOM 1403 C C . THR A 1 177 ? -5.379 -8.776 13.864 1.00 75.81 177 THR A C 1
ATOM 1405 O O . THR A 1 177 ? -4.347 -8.728 13.195 1.00 75.81 177 THR A O 1
ATOM 1408 N N . LEU A 1 178 ? -6.414 -9.555 13.530 1.00 78.75 178 LEU A N 1
ATOM 1409 C CA . LEU A 1 178 ? -6.456 -10.386 12.327 1.00 78.75 178 LEU A CA 1
ATOM 1410 C C . LEU A 1 178 ? -6.291 -9.534 11.063 1.00 78.75 178 LEU A C 1
ATOM 1412 O O . LEU A 1 178 ? -5.508 -9.884 10.185 1.00 78.75 178 LEU A O 1
ATOM 1416 N N . GLN A 1 179 ? -6.986 -8.397 10.984 1.00 80.12 179 GLN A N 1
ATOM 1417 C CA . GLN A 1 179 ? -6.865 -7.483 9.852 1.00 80.12 179 GLN A CA 1
ATOM 1418 C C . GLN A 1 179 ? -5.428 -6.990 9.668 1.00 80.12 179 GLN A C 1
ATOM 1420 O O . GLN A 1 179 ? -4.913 -7.015 8.555 1.00 80.12 179 GLN A O 1
ATOM 1425 N N . LEU A 1 180 ? -4.784 -6.559 10.754 1.00 77.12 180 LEU A N 1
ATOM 1426 C CA . LEU A 1 180 ? -3.425 -6.011 10.729 1.00 77.12 180 LEU A CA 1
ATOM 1427 C C . LEU A 1 180 ? -2.406 -7.070 10.293 1.00 77.12 180 LEU A C 1
ATOM 1429 O O . LEU A 1 180 ? -1.521 -6.781 9.488 1.00 77.12 180 LEU A O 1
ATOM 1433 N N . LEU A 1 181 ? -2.568 -8.306 10.773 1.00 79.88 181 LEU A N 1
ATOM 1434 C CA . LEU A 1 181 ? -1.714 -9.427 10.387 1.00 79.88 181 LEU A CA 1
ATOM 1435 C C . LEU A 1 181 ? -1.902 -9.782 8.910 1.00 79.88 181 LEU A C 1
ATOM 1437 O O . LEU A 1 181 ? -0.916 -9.904 8.187 1.00 79.88 181 LEU A O 1
ATOM 1441 N N . ILE A 1 182 ? -3.150 -9.885 8.442 1.00 84.31 182 ILE A N 1
ATOM 1442 C CA . ILE A 1 182 ? -3.445 -10.198 7.039 1.00 84.31 182 ILE A CA 1
ATOM 1443 C C . ILE A 1 182 ? -2.858 -9.127 6.116 1.00 84.31 182 ILE A C 1
ATOM 1445 O O . ILE A 1 182 ? -2.188 -9.487 5.153 1.00 84.31 182 ILE A O 1
ATOM 1449 N N . VAL A 1 183 ? -3.043 -7.837 6.415 1.00 82.31 183 VAL A N 1
ATOM 1450 C CA . VAL A 1 183 ? -2.510 -6.740 5.587 1.00 82.31 183 VAL A CA 1
ATOM 1451 C C . VAL A 1 183 ? -0.979 -6.783 5.533 1.00 82.31 183 VAL A C 1
ATOM 1453 O O . VAL A 1 183 ? -0.408 -6.767 4.446 1.00 82.31 183 VAL A O 1
ATOM 1456 N N . SER A 1 184 ? -0.296 -6.918 6.677 1.00 85.25 184 SER A N 1
ATOM 1457 C CA . SER A 1 184 ? 1.173 -6.994 6.703 1.00 85.25 184 SER A CA 1
ATOM 1458 C C . SER A 1 184 ? 1.732 -8.226 5.995 1.00 85.25 184 SER A C 1
ATOM 1460 O O . SER A 1 184 ? 2.684 -8.106 5.225 1.00 85.25 184 SER A O 1
ATOM 1462 N N . CYS A 1 185 ? 1.171 -9.411 6.247 1.00 87.44 185 CYS A N 1
ATOM 1463 C CA . CYS A 1 185 ? 1.641 -10.644 5.620 1.00 87.44 185 CYS A CA 1
ATOM 1464 C C . CYS A 1 185 ? 1.407 -10.616 4.108 1.00 87.44 185 CYS A C 1
ATOM 1466 O O . CYS A 1 185 ? 2.316 -10.928 3.342 1.00 87.44 185 CYS A O 1
ATOM 1468 N N . THR A 1 186 ? 0.218 -10.190 3.681 1.00 88.56 186 THR A N 1
ATOM 1469 C CA . THR A 1 186 ? -0.147 -10.104 2.263 1.00 88.56 186 THR A CA 1
ATOM 1470 C C . THR A 1 186 ? 0.757 -9.123 1.521 1.00 88.56 186 THR A C 1
ATOM 1472 O O . THR A 1 186 ? 1.285 -9.474 0.466 1.00 88.56 186 THR A O 1
ATOM 1475 N N . PHE A 1 187 ? 1.038 -7.958 2.122 1.00 89.38 187 PHE A N 1
ATOM 1476 C CA . PHE A 1 187 ? 1.945 -6.965 1.548 1.00 89.38 187 PHE A CA 1
ATOM 1477 C C . PHE A 1 187 ? 3.327 -7.551 1.251 1.00 89.38 187 PHE A C 1
ATOM 1479 O O . PHE A 1 187 ? 3.824 -7.409 0.133 1.00 89.38 187 PHE A O 1
ATOM 1486 N N . TRP A 1 188 ? 3.946 -8.235 2.218 1.00 89.81 188 TRP A N 1
ATOM 1487 C CA . TRP A 1 188 ? 5.276 -8.813 2.020 1.00 89.81 188 TRP A CA 1
ATOM 1488 C C . TRP A 1 188 ? 5.269 -9.991 1.059 1.00 89.81 188 TRP A C 1
ATOM 1490 O O . TRP A 1 188 ? 6.140 -10.049 0.199 1.00 89.81 188 TRP A O 1
ATOM 1500 N N . ILE A 1 189 ? 4.295 -10.897 1.157 1.00 90.81 189 ILE A N 1
ATOM 1501 C CA . ILE A 1 189 ? 4.215 -12.073 0.279 1.00 90.81 189 ILE A CA 1
ATOM 1502 C C . ILE A 1 189 ? 4.065 -11.646 -1.185 1.00 90.81 189 ILE A C 1
ATOM 1504 O O . ILE A 1 189 ? 4.732 -12.199 -2.058 1.00 90.81 189 ILE A O 1
ATOM 1508 N N . LEU A 1 190 ? 3.239 -10.635 -1.458 1.00 89.38 190 LEU A N 1
ATOM 1509 C CA . LEU A 1 190 ? 2.995 -10.158 -2.818 1.00 89.38 190 LEU A CA 1
ATOM 1510 C C . LEU A 1 190 ? 4.062 -9.172 -3.320 1.00 89.38 190 LEU A C 1
ATOM 1512 O O . LEU A 1 190 ? 4.289 -9.091 -4.526 1.00 89.38 190 LEU A O 1
ATOM 1516 N N . SER A 1 191 ? 4.746 -8.444 -2.428 1.00 88.94 191 SER A N 1
ATOM 1517 C CA . SER A 1 191 ? 5.748 -7.434 -2.818 1.00 88.94 191 SER A CA 1
ATOM 1518 C C . SER A 1 191 ? 7.194 -7.937 -2.799 1.00 88.94 191 SER A C 1
ATOM 1520 O O . SER A 1 191 ? 8.025 -7.384 -3.520 1.00 88.94 191 SER A O 1
ATOM 1522 N N . MET A 1 192 ? 7.520 -8.981 -2.026 1.00 89.44 192 MET A N 1
ATOM 1523 C CA . MET A 1 192 ? 8.877 -9.551 -1.956 1.00 89.44 192 MET A CA 1
ATOM 1524 C C . MET A 1 192 ? 9.404 -10.032 -3.311 1.00 89.44 192 MET A C 1
ATOM 1526 O O . MET A 1 192 ? 10.530 -9.670 -3.657 1.00 89.44 192 MET A O 1
ATOM 1530 N N . PRO A 1 193 ? 8.634 -10.788 -4.119 1.00 90.75 193 PRO A N 1
ATOM 1531 C CA . PRO A 1 193 ? 9.106 -11.208 -5.436 1.00 90.75 193 PRO A CA 1
ATOM 1532 C C . PRO A 1 193 ? 9.476 -10.005 -6.312 1.00 90.75 193 PRO A C 1
ATOM 1534 O O . PRO A 1 193 ? 10.520 -9.994 -6.961 1.00 90.75 193 PRO A O 1
ATOM 1537 N N . SER A 1 194 ? 8.671 -8.939 -6.262 1.00 87.88 194 SER A N 1
ATOM 1538 C CA . SER A 1 194 ? 8.935 -7.702 -7.004 1.00 87.88 194 SER A CA 1
ATOM 1539 C C . SER A 1 194 ? 10.198 -6.997 -6.513 1.00 87.88 194 SER A C 1
ATOM 1541 O O . SER A 1 194 ? 11.037 -6.625 -7.332 1.00 87.88 194 SER A O 1
ATOM 1543 N N . LEU A 1 195 ? 10.405 -6.903 -5.192 1.00 88.62 195 LEU A N 1
ATOM 1544 C CA . LEU A 1 195 ? 11.640 -6.362 -4.612 1.00 88.62 195 LEU A CA 1
ATOM 1545 C C . LEU A 1 195 ? 12.882 -7.074 -5.160 1.00 88.62 195 LEU A C 1
ATOM 1547 O O . LEU A 1 195 ? 13.857 -6.416 -5.515 1.00 88.62 195 LEU A O 1
ATOM 1551 N N . ILE A 1 196 ? 12.827 -8.403 -5.261 1.00 89.94 196 ILE A N 1
ATOM 1552 C CA . ILE A 1 196 ? 13.947 -9.220 -5.727 1.00 89.94 196 ILE A CA 1
ATOM 1553 C C . ILE A 1 196 ? 14.135 -9.057 -7.240 1.00 89.94 196 ILE A C 1
ATOM 1555 O O . ILE A 1 196 ? 15.171 -8.568 -7.678 1.00 89.94 196 ILE A O 1
ATOM 1559 N N . PHE A 1 197 ? 13.149 -9.420 -8.063 1.00 88.81 197 PHE A N 1
ATOM 1560 C CA . PHE A 1 197 ? 13.339 -9.469 -9.518 1.00 88.81 197 PHE A CA 1
ATOM 1561 C C . PHE A 1 197 ? 13.438 -8.082 -10.163 1.00 88.81 197 PHE A C 1
ATOM 1563 O O . PHE A 1 197 ? 14.297 -7.854 -11.018 1.00 88.81 197 PHE A O 1
ATOM 1570 N N . VAL A 1 198 ? 12.589 -7.133 -9.758 1.00 85.31 198 VAL A N 1
ATOM 1571 C CA . VAL A 1 198 ? 12.629 -5.759 -10.285 1.00 85.31 198 VAL A CA 1
ATOM 1572 C C . VAL A 1 198 ? 13.848 -5.024 -9.735 1.00 85.31 198 VAL A C 1
ATOM 1574 O O . VAL A 1 198 ? 14.507 -4.302 -10.483 1.00 85.31 198 VAL A O 1
ATOM 1577 N N . GLY A 1 199 ? 14.187 -5.246 -8.461 1.00 85.69 199 GLY A N 1
ATOM 1578 C CA . GLY A 1 199 ? 15.358 -4.647 -7.826 1.00 85.69 199 GLY A CA 1
ATOM 1579 C C . GLY A 1 199 ? 16.673 -5.106 -8.431 1.00 85.69 199 GLY A C 1
ATOM 1580 O O . GLY A 1 199 ? 17.486 -4.269 -8.820 1.00 85.69 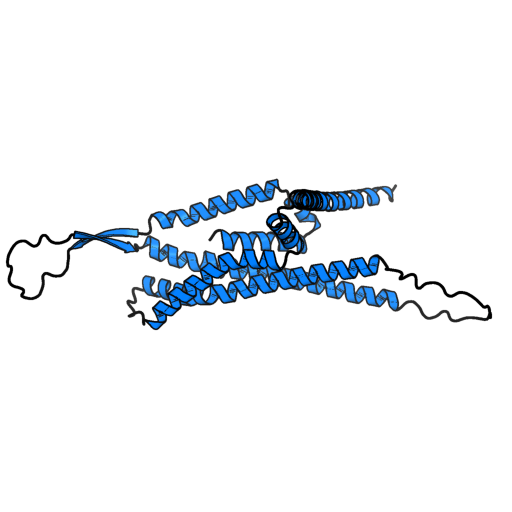199 GLY A O 1
ATOM 1581 N N . LEU A 1 200 ? 16.856 -6.415 -8.602 1.00 86.81 200 LEU A N 1
ATOM 1582 C CA . LEU A 1 200 ? 18.050 -6.964 -9.247 1.00 86.81 200 LEU A CA 1
ATOM 1583 C C . LEU A 1 200 ? 18.196 -6.457 -10.683 1.00 86.81 200 LEU A C 1
ATOM 1585 O O . LEU A 1 200 ? 19.294 -6.077 -11.084 1.00 86.81 200 LEU A O 1
ATOM 1589 N N . ARG A 1 201 ? 17.093 -6.373 -11.440 1.00 84.56 201 ARG A N 1
ATOM 1590 C CA . ARG A 1 201 ? 17.114 -5.814 -12.797 1.00 84.56 201 ARG A CA 1
ATOM 1591 C C . ARG A 1 201 ? 17.505 -4.334 -12.804 1.00 84.56 201 ARG A C 1
ATOM 1593 O O . ARG A 1 201 ? 18.347 -3.940 -13.604 1.00 84.56 201 ARG A O 1
ATOM 1600 N N . ALA A 1 202 ? 16.936 -3.526 -11.910 1.00 84.12 202 ALA A N 1
ATOM 1601 C CA . ALA A 1 202 ? 17.258 -2.102 -11.805 1.00 84.12 202 ALA A CA 1
ATOM 1602 C C . ALA A 1 202 ? 18.723 -1.858 -11.395 1.00 84.12 202 ALA A C 1
ATOM 1604 O O . ALA A 1 202 ? 19.356 -0.922 -11.883 1.00 84.12 202 ALA A O 1
ATOM 1605 N N . LEU A 1 203 ? 19.279 -2.706 -10.524 1.00 85.19 203 LEU A N 1
ATOM 1606 C CA . LEU A 1 203 ? 20.689 -2.652 -10.134 1.00 85.19 203 LEU A CA 1
ATOM 1607 C C . LEU A 1 203 ? 21.612 -3.072 -11.284 1.00 85.19 203 LEU A C 1
ATOM 1609 O O . LEU A 1 203 ? 22.584 -2.374 -11.558 1.00 85.19 203 LEU A O 1
ATOM 1613 N N . ALA A 1 204 ? 21.285 -4.156 -11.993 1.00 83.31 204 ALA A N 1
ATOM 1614 C CA . ALA A 1 204 ? 22.066 -4.630 -13.135 1.00 83.31 204 ALA A CA 1
ATOM 1615 C C . ALA A 1 204 ? 22.101 -3.604 -14.284 1.00 83.31 204 ALA A C 1
ATOM 1617 O O . ALA A 1 204 ? 23.166 -3.325 -14.835 1.00 83.31 204 ALA A O 1
ATOM 1618 N N . GLU A 1 205 ? 20.956 -2.984 -14.596 1.00 80.62 205 GLU A N 1
ATOM 1619 C CA . GLU A 1 205 ? 20.843 -1.922 -15.607 1.00 80.62 205 GLU A CA 1
ATOM 1620 C C . GLU A 1 205 ? 21.642 -0.658 -15.229 1.00 80.62 205 GLU A C 1
ATOM 1622 O O . GLU A 1 205 ? 22.164 0.026 -16.111 1.00 80.62 205 GLU A O 1
ATOM 1627 N N . ASN A 1 206 ? 21.776 -0.348 -13.935 1.00 80.06 206 ASN A N 1
ATOM 1628 C CA . ASN A 1 206 ? 22.607 0.762 -13.452 1.00 80.06 206 ASN A CA 1
ATOM 1629 C C . ASN A 1 206 ? 24.103 0.424 -13.414 1.00 80.06 206 ASN A C 1
ATOM 1631 O O . ASN A 1 206 ? 24.929 1.290 -13.686 1.00 80.06 206 ASN A O 1
ATOM 1635 N N . ALA A 1 207 ? 24.459 -0.827 -13.122 1.00 80.94 207 ALA A N 1
ATOM 1636 C CA . ALA A 1 207 ? 25.843 -1.296 -13.094 1.00 80.94 207 ALA A CA 1
ATOM 1637 C C . ALA A 1 207 ? 26.454 -1.495 -14.497 1.00 80.94 207 ALA A C 1
ATOM 1639 O O . ALA A 1 207 ? 27.598 -1.933 -14.607 1.00 80.94 207 ALA A O 1
ATOM 1640 N N . ASN A 1 208 ? 25.697 -1.223 -15.574 1.00 71.94 208 ASN A N 1
ATOM 1641 C CA . ASN A 1 208 ? 26.053 -1.514 -16.972 1.00 71.94 208 ASN A CA 1
ATOM 1642 C C . ASN A 1 208 ? 26.495 -2.971 -17.207 1.00 71.94 208 ASN A C 1
ATOM 1644 O O . ASN A 1 208 ? 27.117 -3.287 -18.221 1.00 71.94 208 ASN A O 1
ATOM 1648 N N . SER A 1 209 ? 26.160 -3.879 -16.290 1.00 69.50 209 SER A N 1
ATOM 1649 C CA . SER A 1 209 ? 26.399 -5.303 -16.462 1.00 69.50 209 SER A CA 1
ATOM 1650 C C . SER A 1 209 ? 25.307 -5.835 -17.377 1.00 69.50 209 SER A C 1
ATOM 1652 O O . SER A 1 209 ? 24.204 -6.153 -16.933 1.00 69.50 209 SER A O 1
ATOM 1654 N N . ALA A 1 210 ? 25.604 -5.892 -18.676 1.00 54.56 210 ALA A N 1
ATOM 1655 C CA . ALA A 1 210 ? 24.768 -6.542 -19.677 1.00 54.56 210 ALA A CA 1
ATOM 1656 C C . ALA A 1 210 ? 24.800 -8.064 -19.463 1.00 54.56 210 ALA A C 1
ATOM 1658 O O . ALA A 1 210 ? 25.373 -8.816 -20.246 1.00 54.56 210 ALA A O 1
ATOM 1659 N N . HIS A 1 211 ? 24.227 -8.533 -18.358 1.00 55.75 211 HIS A N 1
ATOM 1660 C CA . HIS A 1 211 ? 23.986 -9.952 -18.183 1.00 55.75 211 HIS A CA 1
ATOM 1661 C C . HIS A 1 211 ? 22.913 -10.373 -19.183 1.00 55.75 211 HIS A C 1
ATOM 1663 O O . HIS A 1 211 ? 21.828 -9.791 -19.217 1.00 55.75 211 HIS A O 1
ATOM 1669 N N . HIS A 1 212 ? 23.212 -11.400 -19.982 1.00 58.53 212 HIS A N 1
ATOM 1670 C CA . HIS A 1 212 ? 22.196 -12.143 -20.715 1.00 58.53 212 HIS A CA 1
ATOM 1671 C C . HIS A 1 212 ? 21.133 -12.595 -19.716 1.00 58.53 212 HIS A C 1
ATOM 1673 O O . HIS A 1 212 ? 21.365 -13.463 -18.873 1.00 58.53 212 HIS A O 1
ATOM 1679 N N . VAL A 1 213 ? 19.983 -11.931 -19.764 1.00 65.75 213 VAL A N 1
ATOM 1680 C CA . VAL A 1 213 ? 18.870 -12.215 -18.873 1.00 65.75 213 VAL A CA 1
ATOM 1681 C C . VAL A 1 213 ? 18.316 -13.569 -19.297 1.00 65.75 213 VAL A C 1
ATOM 1683 O O . VAL A 1 213 ? 17.750 -13.689 -20.380 1.00 65.75 213 VAL A O 1
ATOM 1686 N N . SER A 1 214 ? 18.532 -14.597 -18.473 1.00 77.81 214 SER A N 1
ATOM 1687 C CA . SER A 1 214 ? 17.958 -15.925 -18.706 1.00 77.81 214 SER A CA 1
ATOM 1688 C C . SER A 1 214 ? 16.438 -15.811 -18.857 1.00 77.81 214 SER A C 1
ATOM 1690 O O . SER A 1 214 ? 15.798 -15.034 -18.143 1.00 77.81 214 SER A O 1
ATOM 1692 N N . GLU A 1 215 ? 15.850 -16.589 -19.763 1.00 79.44 215 GLU A N 1
ATOM 1693 C CA . GLU A 1 215 ? 14.402 -16.619 -20.010 1.00 79.44 215 GLU A CA 1
ATOM 1694 C C . GLU A 1 215 ? 13.607 -16.843 -18.710 1.00 79.44 215 GLU A C 1
ATOM 1696 O O . GLU A 1 215 ? 12.607 -16.175 -18.443 1.00 79.44 215 GLU A O 1
ATOM 1701 N N . THR A 1 216 ? 14.135 -17.683 -17.816 1.00 83.25 216 THR A N 1
ATOM 1702 C CA . THR A 1 216 ? 13.580 -17.927 -16.479 1.00 83.25 216 THR A CA 1
ATOM 1703 C C . THR A 1 216 ? 13.518 -16.658 -15.624 1.00 83.25 216 THR A C 1
ATOM 1705 O O . THR A 1 216 ? 12.544 -16.442 -14.901 1.00 83.25 216 THR A O 1
ATOM 1708 N N . PHE A 1 217 ? 14.524 -15.783 -15.714 1.00 86.12 217 PHE A N 1
ATOM 1709 C CA . PHE A 1 217 ? 14.538 -14.511 -14.987 1.00 86.12 217 PHE A CA 1
ATOM 1710 C C . PHE A 1 217 ? 13.506 -13.533 -15.555 1.00 86.12 217 PHE A C 1
ATOM 1712 O O . PHE A 1 217 ? 12.837 -12.837 -14.791 1.00 86.12 217 PHE A O 1
ATOM 1719 N N . ALA A 1 218 ? 13.341 -13.493 -16.880 1.00 84.44 218 ALA A N 1
ATOM 1720 C CA . ALA A 1 218 ? 12.320 -12.665 -17.518 1.00 84.44 218 ALA A CA 1
ATOM 1721 C C . ALA A 1 218 ? 10.906 -13.093 -17.090 1.00 84.44 218 ALA A C 1
ATOM 1723 O O . ALA A 1 218 ? 10.105 -12.249 -16.686 1.00 84.44 218 ALA A O 1
ATOM 1724 N N . ASN A 1 219 ? 10.628 -14.399 -17.068 1.00 87.69 219 ASN A N 1
ATOM 1725 C CA . ASN A 1 219 ? 9.357 -14.935 -16.573 1.00 87.69 219 ASN A CA 1
ATOM 1726 C C . ASN A 1 219 ? 9.130 -14.585 -15.093 1.00 87.69 219 ASN A C 1
ATOM 1728 O O . ASN A 1 219 ? 8.066 -14.078 -14.731 1.00 87.69 219 ASN A O 1
ATOM 1732 N N . GLY A 1 220 ? 10.152 -14.765 -14.248 1.00 88.50 220 GLY A N 1
ATOM 1733 C CA . GLY A 1 220 ? 10.104 -14.382 -12.834 1.00 88.50 220 GLY A CA 1
ATOM 1734 C C . GLY A 1 220 ? 9.824 -12.891 -12.625 1.00 88.50 220 GLY A C 1
ATOM 1735 O O . GLY A 1 220 ? 9.034 -12.530 -11.751 1.00 88.50 220 GLY A O 1
ATOM 1736 N N . TYR A 1 221 ? 10.391 -12.024 -13.468 1.00 88.38 221 TYR A N 1
ATOM 1737 C CA . TYR A 1 221 ? 10.124 -10.586 -13.462 1.00 88.38 221 TYR A CA 1
ATOM 1738 C C . TYR A 1 221 ? 8.650 -10.265 -13.745 1.00 88.38 221 TYR A C 1
ATOM 1740 O O . TYR A 1 221 ? 8.040 -9.520 -12.977 1.00 88.38 221 TYR A O 1
ATOM 1748 N N . TYR A 1 222 ? 8.050 -10.845 -14.789 1.00 88.94 222 TYR A N 1
ATOM 1749 C CA . TYR A 1 222 ? 6.645 -10.581 -15.126 1.00 88.94 222 TYR A CA 1
ATOM 1750 C C . TYR A 1 222 ? 5.675 -11.109 -14.067 1.00 88.94 222 TYR A C 1
ATOM 1752 O O . TYR A 1 222 ? 4.743 -10.399 -13.686 1.00 88.94 222 TYR A O 1
ATOM 1760 N N . VAL A 1 223 ? 5.919 -12.312 -13.537 1.00 90.88 223 VAL A N 1
ATOM 1761 C CA . VAL A 1 223 ? 5.114 -12.875 -12.441 1.00 90.88 223 VAL A CA 1
ATOM 1762 C C . VAL A 1 223 ? 5.215 -11.996 -11.197 1.00 90.88 223 VAL A C 1
ATOM 1764 O O . VAL A 1 223 ? 4.205 -11.661 -10.587 1.00 90.88 223 VAL A O 1
ATOM 1767 N N . SER A 1 224 ? 6.423 -11.564 -10.843 1.00 90.31 224 SER A N 1
ATOM 1768 C CA . SER A 1 224 ? 6.651 -10.700 -9.683 1.00 90.31 224 SER A CA 1
ATOM 1769 C C . SER A 1 224 ? 5.978 -9.339 -9.827 1.00 90.31 224 SER A C 1
ATOM 1771 O O . SER A 1 224 ? 5.392 -8.829 -8.872 1.00 90.31 224 SER A O 1
ATOM 1773 N N . TRP A 1 225 ? 6.020 -8.764 -11.029 1.00 86.56 225 TRP A N 1
ATOM 1774 C CA . TRP A 1 225 ? 5.318 -7.525 -11.344 1.00 86.56 225 TRP A CA 1
ATOM 1775 C C . TRP A 1 225 ? 3.801 -7.686 -11.210 1.00 86.56 225 TRP A C 1
ATOM 1777 O O . TRP A 1 225 ? 3.134 -6.839 -10.616 1.00 86.56 225 TRP A O 1
ATOM 1787 N N . PHE A 1 226 ? 3.263 -8.802 -11.707 1.00 89.00 226 PHE A N 1
ATOM 1788 C CA . PHE A 1 226 ? 1.850 -9.135 -11.578 1.00 89.00 226 PHE A CA 1
ATOM 1789 C C . PHE A 1 226 ? 1.424 -9.307 -10.114 1.00 89.00 226 PHE A C 1
ATOM 1791 O O . PHE A 1 226 ? 0.432 -8.710 -9.702 1.00 89.00 226 PHE A O 1
ATOM 1798 N N . LEU A 1 227 ? 2.187 -10.054 -9.306 1.00 89.19 227 LEU A N 1
ATOM 1799 C CA . LEU A 1 227 ? 1.913 -10.233 -7.873 1.00 89.19 227 LEU A CA 1
ATOM 1800 C C . LEU A 1 227 ? 1.908 -8.899 -7.124 1.00 89.19 227 LEU A C 1
ATOM 1802 O O . LEU A 1 227 ? 1.017 -8.635 -6.319 1.00 89.19 227 LEU A O 1
ATOM 1806 N N . TYR A 1 228 ? 2.855 -8.021 -7.438 1.00 86.75 228 TYR A N 1
ATOM 1807 C CA . TYR A 1 228 ? 2.887 -6.685 -6.861 1.00 86.75 228 TYR A CA 1
ATOM 1808 C C . TYR A 1 228 ? 1.680 -5.833 -7.290 1.00 86.75 228 TYR A C 1
ATOM 1810 O O . TYR A 1 228 ? 1.120 -5.102 -6.473 1.00 86.75 228 TYR A O 1
ATOM 1818 N N . GLN A 1 229 ? 1.218 -5.948 -8.537 1.00 85.38 229 GLN A N 1
ATOM 1819 C CA . GLN A 1 229 ? -0.010 -5.277 -8.962 1.00 85.38 229 GLN A CA 1
ATOM 1820 C C . GLN A 1 229 ? -1.247 -5.861 -8.262 1.00 85.38 229 GLN A C 1
ATOM 1822 O O . GLN A 1 229 ? -2.153 -5.117 -7.892 1.00 85.38 229 GLN A O 1
ATOM 1827 N N . LEU A 1 230 ? -1.259 -7.171 -8.012 1.00 86.56 230 LEU A N 1
ATOM 1828 C CA . LEU A 1 230 ? -2.306 -7.848 -7.251 1.00 86.56 230 LEU A CA 1
ATOM 1829 C C . LEU A 1 230 ? -2.349 -7.361 -5.798 1.00 86.56 230 LEU A C 1
ATOM 1831 O O . LEU A 1 230 ? -3.442 -7.201 -5.255 1.00 86.56 230 LEU A O 1
ATOM 1835 N N . ASN A 1 231 ? -1.197 -7.029 -5.204 1.00 84.69 231 ASN A N 1
ATOM 1836 C CA . ASN A 1 231 ? -1.122 -6.403 -3.881 1.00 84.69 231 ASN A CA 1
ATOM 1837 C C . ASN A 1 231 ? -1.965 -5.120 -3.800 1.00 84.69 231 ASN A C 1
ATOM 1839 O O . ASN A 1 231 ? -2.693 -4.916 -2.841 1.00 84.69 231 ASN A O 1
ATOM 1843 N N . MET A 1 232 ? -1.959 -4.299 -4.854 1.00 76.69 232 MET A N 1
ATOM 1844 C CA . MET A 1 232 ? -2.756 -3.062 -4.905 1.00 76.69 232 MET A CA 1
ATOM 1845 C C . MET A 1 232 ? -4.266 -3.321 -4.970 1.00 76.69 232 MET A C 1
ATOM 1847 O O . MET A 1 232 ? -5.069 -2.460 -4.613 1.00 76.69 232 MET A O 1
ATOM 1851 N N . CYS A 1 233 ? -4.670 -4.485 -5.480 1.00 80.75 233 CYS A N 1
ATOM 1852 C CA . CYS A 1 233 ? -6.073 -4.857 -5.626 1.00 80.75 233 CYS A CA 1
ATOM 1853 C C . CYS A 1 233 ? -6.599 -5.580 -4.385 1.00 80.75 233 CYS A C 1
ATOM 1855 O O . CYS A 1 233 ? -7.756 -5.392 -4.009 1.00 80.75 233 CYS A O 1
ATOM 1857 N N . ILE A 1 234 ? -5.767 -6.407 -3.746 1.00 80.50 234 ILE A N 1
ATOM 1858 C CA . ILE A 1 234 ? -6.195 -7.271 -2.646 1.00 80.50 234 ILE A CA 1
ATOM 1859 C C . ILE A 1 234 ? -6.550 -6.487 -1.389 1.00 80.50 234 ILE A C 1
ATOM 1861 O O . ILE A 1 234 ? -7.431 -6.918 -0.650 1.00 80.50 234 ILE A O 1
ATOM 1865 N N . ASP A 1 235 ? -5.956 -5.308 -1.193 1.00 73.12 235 ASP A N 1
ATOM 1866 C CA . ASP A 1 235 ? -6.290 -4.421 -0.080 1.00 73.12 235 ASP A CA 1
ATOM 1867 C C . ASP A 1 235 ? -7.799 -4.151 -0.020 1.00 73.12 235 ASP A C 1
ATOM 1869 O O . ASP A 1 235 ? -8.421 -4.332 1.028 1.00 73.12 235 ASP A O 1
ATOM 1873 N N . PHE A 1 236 ? -8.431 -3.835 -1.158 1.00 72.75 236 PHE A N 1
ATOM 1874 C CA . PHE A 1 236 ? -9.885 -3.651 -1.245 1.00 72.75 236 PHE A CA 1
ATOM 1875 C C . PHE A 1 236 ? -10.653 -4.899 -0.790 1.00 72.75 236 PHE A C 1
ATOM 1877 O O . PHE A 1 236 ? -11.589 -4.799 0.008 1.00 72.75 236 PHE A O 1
ATOM 1884 N N . PHE A 1 237 ? -10.240 -6.081 -1.249 1.00 73.88 237 PHE A N 1
ATOM 1885 C CA . PHE A 1 237 ? -10.873 -7.343 -0.872 1.00 73.88 237 PHE A CA 1
ATOM 1886 C C . PHE A 1 237 ? -10.688 -7.660 0.615 1.00 73.88 237 PHE A C 1
ATOM 1888 O O . PHE A 1 237 ? -11.634 -8.116 1.254 1.00 73.88 237 PHE A O 1
ATOM 1895 N N . ILE A 1 238 ? -9.527 -7.357 1.200 1.00 73.06 238 ILE A N 1
ATOM 1896 C CA . ILE A 1 238 ? -9.277 -7.528 2.637 1.00 73.06 238 ILE A CA 1
ATOM 1897 C C . ILE A 1 238 ? -10.229 -6.641 3.447 1.00 73.06 238 ILE A C 1
ATOM 1899 O O . ILE A 1 238 ? -10.854 -7.119 4.398 1.00 73.06 238 ILE A O 1
ATOM 1903 N N . TYR A 1 239 ? -10.418 -5.377 3.051 1.00 67.88 239 TYR A N 1
ATOM 1904 C CA . TYR A 1 239 ? -11.401 -4.500 3.697 1.00 67.88 239 TYR A CA 1
ATOM 1905 C C . TYR A 1 239 ? -12.835 -5.025 3.544 1.00 67.88 239 TYR A C 1
ATOM 1907 O O . TYR A 1 239 ? -13.607 -4.966 4.505 1.00 67.88 239 TYR A O 1
ATOM 1915 N N . CYS A 1 240 ? -13.174 -5.596 2.385 1.00 66.94 240 CYS A N 1
ATOM 1916 C CA . CYS A 1 240 ? -14.474 -6.224 2.158 1.00 66.94 240 CYS A CA 1
ATOM 1917 C C . CYS A 1 240 ? -14.689 -7.455 3.045 1.00 66.94 240 CYS A C 1
ATOM 1919 O O . CYS A 1 240 ? -15.763 -7.613 3.610 1.00 66.94 240 CYS A O 1
ATOM 1921 N N . VAL A 1 241 ? -13.699 -8.334 3.197 1.00 66.81 241 VAL A N 1
ATOM 1922 C CA . VAL A 1 241 ? -13.848 -9.575 3.975 1.00 66.81 241 VAL A CA 1
ATOM 1923 C C . VAL A 1 241 ? -13.930 -9.285 5.476 1.00 66.81 241 VAL A C 1
ATOM 1925 O O . VAL A 1 241 ? -14.742 -9.891 6.180 1.00 66.81 241 VAL A O 1
ATOM 1928 N N . VAL A 1 242 ? -13.136 -8.329 5.964 1.00 64.12 242 VAL A N 1
ATOM 1929 C CA . VAL A 1 242 ? -13.026 -8.024 7.397 1.00 64.12 242 VAL A CA 1
ATOM 1930 C C . VAL A 1 242 ? -14.144 -7.095 7.894 1.00 64.12 242 VAL A C 1
ATOM 1932 O O . VAL A 1 242 ? -14.602 -7.229 9.032 1.00 64.12 242 VAL A O 1
ATOM 1935 N N . GLY A 1 243 ? -14.617 -6.158 7.067 1.00 63.94 243 GLY A N 1
ATOM 1936 C CA . GLY A 1 243 ? -15.634 -5.183 7.459 1.00 63.94 243 GLY A CA 1
ATOM 1937 C C . GLY A 1 243 ? -17.054 -5.743 7.386 1.00 63.94 243 GLY A C 1
ATOM 1938 O O . GLY A 1 243 ? -17.683 -5.678 6.333 1.00 63.94 243 GLY A O 1
ATOM 1939 N N . SER A 1 244 ? -17.616 -6.218 8.502 1.00 61.91 244 SER A N 1
ATOM 1940 C CA . SER A 1 244 ? -19.016 -6.686 8.547 1.00 61.91 244 SER A CA 1
ATOM 1941 C C . SER A 1 244 ? -20.012 -5.606 8.111 1.00 61.91 244 SER A C 1
ATOM 1943 O O . SER A 1 244 ? -20.898 -5.881 7.308 1.00 61.91 244 SER A O 1
ATOM 1945 N N . THR A 1 245 ? -19.815 -4.357 8.538 1.00 64.44 245 THR A N 1
ATOM 1946 C CA . THR A 1 245 ? -20.678 -3.233 8.139 1.00 64.44 245 THR A CA 1
ATOM 1947 C C . THR A 1 245 ? -20.520 -2.871 6.661 1.00 64.44 245 THR A C 1
ATOM 1949 O O . THR A 1 245 ? -21.483 -2.468 6.010 1.00 64.44 245 THR A O 1
ATOM 1952 N N . PHE A 1 246 ? -19.318 -3.044 6.102 1.00 65.81 246 PHE A N 1
ATOM 1953 C CA . PHE A 1 246 ? -19.077 -2.815 4.678 1.00 65.81 246 PHE A CA 1
ATOM 1954 C C . PHE A 1 246 ? -19.761 -3.889 3.832 1.00 65.81 246 PHE A C 1
ATOM 1956 O O . PHE A 1 246 ? -20.428 -3.557 2.860 1.00 65.81 246 PHE A O 1
ATOM 1963 N N . ARG A 1 247 ? -19.684 -5.160 4.249 1.00 73.38 247 ARG A N 1
ATOM 1964 C CA . ARG A 1 247 ? -20.400 -6.270 3.605 1.00 73.38 247 ARG A CA 1
ATOM 1965 C C . ARG A 1 247 ? -21.903 -6.059 3.608 1.00 73.38 247 ARG A C 1
ATOM 1967 O O . ARG A 1 247 ? -22.522 -6.236 2.572 1.00 73.38 247 ARG A O 1
ATOM 1974 N N . GLU A 1 248 ? -22.485 -5.665 4.736 1.00 69.88 248 GLU A N 1
ATOM 1975 C CA . GLU A 1 248 ? -23.924 -5.383 4.814 1.00 69.88 248 GLU A CA 1
ATOM 1976 C C . GLU A 1 248 ? -24.335 -4.219 3.911 1.00 69.88 248 GLU A C 1
ATOM 1978 O O . GLU A 1 248 ? -25.384 -4.271 3.274 1.00 69.88 248 GLU A O 1
ATOM 1983 N N . THR A 1 249 ? -23.492 -3.190 3.810 1.00 69.88 249 THR A N 1
ATOM 1984 C CA . THR A 1 249 ? -23.733 -2.054 2.913 1.00 69.88 249 THR A CA 1
ATOM 1985 C C . THR A 1 249 ? -23.605 -2.466 1.444 1.00 69.88 249 THR A C 1
ATOM 1987 O O . THR A 1 249 ? -24.437 -2.078 0.631 1.00 69.88 249 THR A O 1
ATOM 1990 N N . LEU A 1 250 ? -22.591 -3.268 1.102 1.00 71.81 250 LEU A N 1
ATOM 1991 C CA . LEU A 1 250 ? -22.341 -3.771 -0.249 1.00 71.81 250 LEU A CA 1
ATOM 1992 C C . LEU A 1 250 ? -23.452 -4.722 -0.703 1.00 71.81 250 LEU A C 1
ATOM 1994 O O . LEU A 1 250 ? -23.945 -4.583 -1.816 1.00 71.81 250 LEU A O 1
ATOM 1998 N N . TRP A 1 251 ? -23.890 -5.631 0.172 1.00 80.06 251 TRP A N 1
ATOM 1999 C CA . TRP A 1 251 ? -25.033 -6.506 -0.086 1.00 80.06 251 TRP A CA 1
ATOM 2000 C C . TRP A 1 251 ? -26.327 -5.713 -0.235 1.00 80.06 251 TRP A C 1
ATOM 2002 O O . TRP A 1 251 ? -27.040 -5.948 -1.197 1.00 80.06 251 TRP A O 1
ATOM 2012 N N . ALA A 1 252 ? -26.590 -4.707 0.606 1.00 72.88 252 ALA A N 1
ATOM 2013 C CA . ALA A 1 252 ? -27.757 -3.836 0.429 1.00 72.88 252 ALA A CA 1
ATOM 2014 C C . ALA A 1 252 ? -27.720 -3.056 -0.902 1.00 72.88 252 ALA A C 1
ATOM 2016 O O . ALA A 1 252 ? -28.761 -2.821 -1.514 1.00 72.88 252 ALA A O 1
ATOM 2017 N N . LEU A 1 253 ? -26.526 -2.672 -1.369 1.00 77.00 253 LEU A N 1
ATOM 2018 C CA . LEU A 1 253 ? -26.335 -1.989 -2.650 1.00 77.00 253 LEU A CA 1
ATOM 2019 C C . LEU A 1 253 ? -26.538 -2.942 -3.842 1.00 77.00 253 LEU A C 1
ATOM 2021 O O . LEU A 1 253 ? -27.156 -2.559 -4.833 1.00 77.00 253 LEU A O 1
ATOM 2025 N N . LEU A 1 254 ? -26.065 -4.187 -3.722 1.00 81.31 254 LEU A N 1
ATOM 2026 C CA . LEU A 1 254 ? -26.257 -5.261 -4.705 1.00 81.31 254 LEU A CA 1
ATOM 2027 C C . LEU A 1 254 ? -27.714 -5.748 -4.763 1.00 81.31 254 LEU A C 1
ATOM 2029 O O . LEU A 1 254 ? -28.238 -5.975 -5.848 1.00 81.31 254 LEU A O 1
ATOM 2033 N N . GLU A 1 255 ? -28.392 -5.829 -3.618 1.00 86.81 255 GLU A N 1
ATOM 2034 C CA . GLU A 1 255 ? -29.821 -6.155 -3.489 1.00 86.81 255 GLU A CA 1
ATOM 2035 C C . GLU A 1 255 ? -30.736 -4.996 -3.929 1.00 86.81 255 GLU A C 1
ATOM 2037 O O . GLU A 1 255 ? -31.957 -5.129 -3.891 1.00 86.81 255 GLU A O 1
ATOM 2042 N N . ARG A 1 256 ? -30.170 -3.854 -4.362 1.00 80.50 256 ARG A N 1
ATOM 2043 C CA . ARG A 1 256 ? -30.896 -2.620 -4.724 1.00 80.50 256 ARG A CA 1
ATOM 2044 C C . ARG A 1 256 ? -31.820 -2.082 -3.619 1.00 80.50 256 ARG A C 1
ATOM 2046 O O . ARG A 1 256 ? -32.681 -1.245 -3.892 1.00 80.50 256 ARG A O 1
ATOM 2053 N N . ASP A 1 257 ? -31.617 -2.472 -2.363 1.00 80.31 257 ASP A N 1
ATOM 2054 C CA . ASP A 1 257 ? -32.395 -1.962 -1.236 1.00 80.31 257 ASP A CA 1
ATOM 2055 C C . ASP A 1 257 ? -31.840 -0.607 -0.773 1.00 80.31 257 ASP A C 1
ATOM 2057 O O . ASP A 1 257 ? -31.110 -0.464 0.217 1.00 80.31 257 ASP A O 1
ATOM 2061 N N . TRP A 1 258 ? -32.210 0.427 -1.529 1.00 74.56 258 TRP A N 1
ATOM 2062 C CA . TRP A 1 258 ? -31.789 1.805 -1.285 1.00 74.56 258 TRP A CA 1
ATOM 2063 C C . TRP A 1 258 ? -32.240 2.329 0.085 1.00 74.56 258 TRP A C 1
ATOM 2065 O O . TRP A 1 258 ? -31.581 3.186 0.681 1.00 74.56 258 TRP A O 1
ATOM 2075 N N . SER A 1 259 ? -33.337 1.782 0.618 1.00 73.00 259 SER A N 1
ATOM 2076 C CA . SER A 1 259 ? -33.874 2.146 1.928 1.00 73.00 259 SER A CA 1
ATOM 2077 C C . SER A 1 259 ? -32.973 1.639 3.060 1.00 73.00 259 SER A C 1
ATO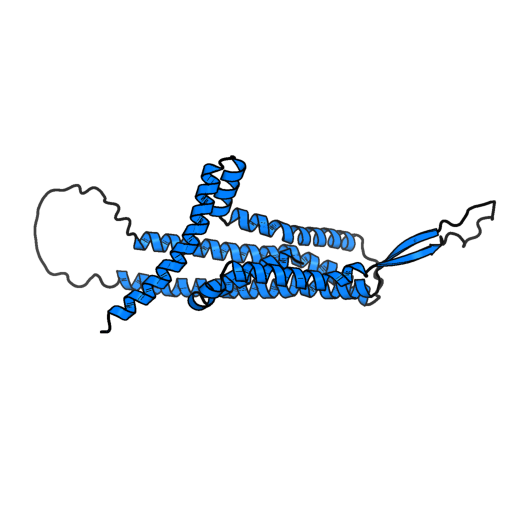M 2079 O O . SER A 1 259 ? -32.625 2.391 3.979 1.00 73.00 259 SER A O 1
ATOM 2081 N N . ARG A 1 260 ? -32.497 0.392 2.953 1.00 72.88 260 ARG A N 1
ATOM 2082 C CA . ARG A 1 260 ? -31.552 -0.226 3.890 1.00 72.88 260 ARG A CA 1
ATOM 2083 C C . ARG A 1 260 ? -30.169 0.410 3.799 1.00 72.88 260 ARG A C 1
ATOM 2085 O O . ARG A 1 260 ? -29.576 0.683 4.843 1.00 72.88 260 ARG A O 1
ATOM 2092 N N . PHE A 1 261 ? -29.703 0.746 2.594 1.00 72.56 261 PHE A N 1
ATOM 2093 C CA . PHE A 1 261 ? -28.454 1.488 2.385 1.00 72.56 261 PHE A CA 1
ATOM 2094 C C . PHE A 1 261 ? -28.479 2.872 3.054 1.00 72.56 261 PHE A C 1
ATOM 2096 O O . PHE A 1 261 ? -27.583 3.203 3.836 1.00 72.56 261 PHE A O 1
ATOM 2103 N N . HIS A 1 262 ? -29.525 3.673 2.813 1.00 72.56 262 HIS A N 1
ATOM 2104 C CA . HIS A 1 262 ? -29.653 4.992 3.440 1.00 72.56 262 HIS A CA 1
ATOM 2105 C C . HIS A 1 262 ? -29.739 4.906 4.966 1.00 72.56 262 HIS A C 1
ATOM 2107 O O . HIS A 1 262 ? -29.152 5.744 5.660 1.00 72.56 262 HIS A O 1
ATOM 2113 N N . ARG A 1 263 ? -30.414 3.879 5.496 1.00 74.25 263 ARG A N 1
ATOM 2114 C CA . ARG A 1 263 ? -30.491 3.633 6.938 1.00 74.25 263 ARG A CA 1
ATOM 2115 C C . ARG A 1 263 ? -29.114 3.304 7.522 1.00 74.25 263 ARG A C 1
ATOM 2117 O O . ARG A 1 263 ? -28.709 3.966 8.473 1.00 74.25 263 ARG A O 1
ATOM 2124 N N . LEU A 1 264 ? -28.359 2.377 6.920 1.00 66.69 264 LEU A N 1
ATOM 2125 C CA . LEU A 1 264 ? -27.007 2.008 7.372 1.00 66.69 264 LEU A CA 1
ATOM 2126 C C . LEU A 1 264 ? -26.019 3.180 7.285 1.00 66.69 264 LEU A C 1
ATOM 2128 O O . LEU A 1 264 ? -25.258 3.415 8.223 1.00 66.69 264 LEU A O 1
ATOM 2132 N N . ARG A 1 265 ? -26.071 3.964 6.200 1.00 71.50 265 ARG A N 1
ATOM 2133 C CA . ARG A 1 265 ? -25.254 5.175 6.030 1.00 71.50 265 ARG A CA 1
ATOM 2134 C C . ARG A 1 265 ? -25.520 6.191 7.140 1.00 71.50 265 ARG A C 1
ATOM 2136 O O . ARG A 1 265 ? -24.584 6.730 7.724 1.00 71.50 265 ARG A O 1
ATOM 2143 N N . ASN A 1 266 ? -26.791 6.433 7.457 1.00 68.31 266 ASN A N 1
ATOM 2144 C CA . ASN A 1 266 ? -27.168 7.363 8.518 1.00 68.31 266 ASN A CA 1
ATOM 2145 C C . ASN A 1 266 ? -26.732 6.856 9.901 1.00 68.31 266 ASN A C 1
ATOM 2147 O O . ASN A 1 266 ? -26.304 7.665 10.723 1.00 68.31 266 ASN A O 1
ATOM 2151 N N . THR A 1 267 ? -26.772 5.544 10.151 1.00 65.50 267 THR A N 1
ATOM 2152 C CA . THR A 1 267 ? -26.254 4.937 11.388 1.00 65.50 267 THR A CA 1
ATOM 2153 C C . THR A 1 267 ? -24.732 5.042 11.486 1.00 65.50 267 THR A C 1
ATOM 2155 O O . THR A 1 267 ? -24.226 5.389 12.546 1.00 65.50 267 THR A O 1
ATOM 2158 N N . LEU A 1 268 ? -23.990 4.840 10.394 1.00 63.09 268 LEU A N 1
ATOM 2159 C CA . LEU A 1 268 ? -22.533 5.036 10.347 1.00 63.09 268 LEU A CA 1
ATOM 2160 C C . LEU A 1 268 ? -22.132 6.500 10.594 1.00 63.09 268 LEU A C 1
ATOM 2162 O O . LEU A 1 268 ? -21.183 6.771 11.332 1.00 63.09 268 LEU A O 1
ATOM 2166 N N . CYS A 1 269 ? -22.876 7.453 10.026 1.00 58.84 269 CYS A N 1
ATOM 2167 C CA . CYS A 1 269 ? -22.669 8.879 10.282 1.00 58.84 269 CYS A CA 1
ATOM 2168 C C . CYS A 1 269 ? -23.062 9.284 11.715 1.00 58.84 269 CYS A C 1
ATOM 2170 O O . CYS A 1 269 ? -22.381 10.116 12.312 1.00 58.84 269 CYS A O 1
ATOM 2172 N N . LYS A 1 270 ? -24.125 8.697 12.287 1.00 52.00 270 LYS A N 1
ATOM 2173 C CA . LYS A 1 270 ? -24.574 8.979 13.664 1.00 52.00 270 LYS A CA 1
ATOM 2174 C C . LYS A 1 270 ? -23.731 8.290 14.738 1.00 52.00 270 LYS A C 1
ATOM 2176 O O . LYS A 1 270 ? -23.447 8.924 15.746 1.00 52.00 270 LYS A O 1
ATOM 2181 N N . GLY A 1 271 ? -23.285 7.052 14.535 1.00 49.50 271 GLY A N 1
ATOM 2182 C CA . GLY A 1 271 ? -22.437 6.325 15.489 1.00 49.50 271 GLY A CA 1
ATOM 2183 C C . GLY A 1 271 ? -21.112 7.044 15.751 1.00 49.50 271 GLY A C 1
ATOM 2184 O O . GLY A 1 271 ? -20.678 7.147 16.892 1.00 49.50 271 GLY A O 1
ATOM 2185 N N . ARG A 1 272 ? -20.541 7.680 14.718 1.00 43.22 272 ARG A N 1
ATOM 2186 C CA . ARG A 1 272 ? -19.342 8.527 14.843 1.00 43.22 272 ARG A CA 1
ATOM 2187 C C . ARG A 1 272 ? -19.596 9.837 15.622 1.00 43.22 272 ARG A C 1
ATOM 2189 O O . ARG A 1 272 ? -18.673 10.402 16.204 1.00 43.22 272 ARG A O 1
ATOM 2196 N N . LEU A 1 273 ? -20.843 10.321 15.652 1.00 38.19 273 LEU A N 1
ATOM 2197 C CA . LEU A 1 273 ? -21.256 11.514 16.407 1.00 38.19 273 LEU A CA 1
ATOM 2198 C C . LEU A 1 273 ? -21.598 11.210 17.873 1.00 38.19 273 LEU A C 1
ATOM 2200 O O . LEU A 1 273 ? -21.391 12.077 18.718 1.00 38.19 273 LEU A O 1
ATOM 2204 N N . ILE A 1 274 ? -22.103 10.012 18.185 1.00 41.41 274 ILE A N 1
ATOM 2205 C CA . ILE A 1 274 ? -22.460 9.611 19.558 1.00 41.41 274 ILE A CA 1
ATOM 2206 C C . ILE A 1 274 ? -21.197 9.343 20.390 1.00 41.41 274 ILE A C 1
ATOM 2208 O O . ILE A 1 274 ? -21.085 9.882 21.487 1.00 41.41 274 ILE A O 1
ATOM 2212 N N . ASP A 1 275 ? -20.193 8.673 19.817 1.00 41.56 275 ASP A N 1
ATOM 2213 C CA . ASP A 1 275 ? -18.879 8.449 20.452 1.00 41.56 275 ASP A CA 1
ATOM 2214 C C . ASP A 1 275 ? -18.134 9.776 20.751 1.00 41.56 275 ASP A C 1
ATOM 2216 O O . ASP A 1 275 ? -17.403 9.929 21.729 1.00 41.56 275 ASP A O 1
ATOM 2220 N N . SER A 1 276 ? -18.401 10.819 19.952 1.00 38.94 276 SER A N 1
ATOM 2221 C CA . SER A 1 276 ? -17.892 12.178 20.201 1.00 38.94 276 SER A CA 1
ATOM 2222 C C . SER A 1 276 ? -18.680 12.944 21.275 1.00 38.94 276 SER A C 1
ATOM 2224 O O . SER A 1 276 ? -18.170 13.923 21.817 1.00 38.94 276 SER A O 1
ATOM 2226 N N . ARG A 1 277 ? -19.922 12.544 21.582 1.00 33.03 277 ARG A N 1
ATOM 2227 C CA . ARG A 1 277 ? -20.793 13.224 22.557 1.00 33.03 277 ARG A CA 1
ATOM 2228 C C . ARG A 1 277 ? -20.671 12.610 23.949 1.00 33.03 277 ARG A C 1
ATOM 2230 O O . ARG A 1 277 ? -20.631 13.364 24.916 1.00 33.03 277 ARG A O 1
ATOM 2237 N N . GLU A 1 278 ? -20.520 11.288 24.043 1.00 37.00 278 GLU A N 1
ATOM 2238 C CA . GLU A 1 278 ? -20.333 10.588 25.321 1.00 37.00 278 GLU A CA 1
ATOM 2239 C C . GLU A 1 278 ? -18.992 10.938 25.989 1.00 37.00 278 GLU A C 1
ATOM 2241 O O . GLU A 1 278 ? -18.948 11.165 27.201 1.00 37.00 278 GLU A O 1
ATOM 2246 N N . CYS A 1 279 ? -17.925 11.135 25.203 1.00 38.09 279 CYS A N 1
ATOM 2247 C CA . CYS A 1 279 ? -16.634 11.594 25.726 1.00 38.09 279 CYS A CA 1
ATOM 2248 C C . CYS A 1 279 ? -16.666 13.049 26.246 1.00 38.09 279 CYS A C 1
ATOM 2250 O O . CYS A 1 279 ? -15.891 13.401 27.133 1.00 38.09 279 CYS A O 1
ATOM 2252 N N . VAL A 1 280 ? -17.568 13.898 25.734 1.00 38.91 280 VAL A N 1
ATOM 2253 C CA . VAL A 1 280 ? -17.742 15.290 26.201 1.00 38.91 280 VAL A CA 1
ATOM 2254 C C . VAL A 1 280 ? -18.625 15.352 27.450 1.00 38.91 280 VAL A C 1
ATOM 2256 O O . VAL A 1 280 ? -18.409 16.183 28.331 1.00 38.91 280 VAL A O 1
ATOM 2259 N N . THR A 1 281 ? -19.601 14.454 27.589 1.00 37.19 281 THR A N 1
ATOM 2260 C CA . THR A 1 281 ? -20.413 14.382 28.811 1.00 37.19 281 THR A CA 1
ATOM 2261 C C . THR A 1 281 ? -19.649 13.794 29.996 1.00 37.19 281 THR A C 1
ATOM 2263 O O . THR A 1 281 ? -19.854 14.266 31.113 1.00 37.19 281 THR A O 1
ATOM 2266 N N . ALA A 1 282 ? -18.708 12.868 29.770 1.00 37.25 282 ALA A N 1
ATOM 2267 C CA . ALA A 1 282 ? -17.874 12.303 30.835 1.00 37.25 282 ALA A CA 1
ATOM 2268 C C . ALA A 1 282 ? -16.916 13.332 31.471 1.00 37.25 282 ALA A C 1
ATOM 2270 O O . ALA A 1 282 ? -16.693 13.300 32.678 1.00 37.25 282 ALA A O 1
ATOM 2271 N N . THR A 1 283 ? -16.407 14.305 30.705 1.00 38.03 283 THR A N 1
ATOM 2272 C CA . THR A 1 283 ? -15.570 15.389 31.256 1.00 38.03 283 THR A CA 1
ATOM 2273 C C . THR A 1 283 ? -16.372 16.486 31.953 1.00 38.03 283 THR A C 1
ATOM 2275 O O . THR A 1 283 ? -15.804 17.254 32.722 1.00 38.03 283 THR A O 1
ATOM 2278 N N . THR A 1 284 ? -17.688 16.568 31.728 1.00 36.22 284 THR A N 1
ATOM 2279 C CA . THR A 1 284 ? -18.532 17.602 32.354 1.00 36.22 284 THR A CA 1
ATOM 2280 C C . THR A 1 284 ? -19.180 17.119 33.658 1.00 36.22 284 THR A C 1
ATOM 2282 O O . THR A 1 284 ? -19.534 17.936 34.509 1.00 36.22 284 THR A O 1
ATOM 2285 N N . SER A 1 285 ? -19.320 15.802 33.853 1.00 35.22 285 SER A N 1
ATOM 2286 C CA . SER A 1 285 ? -19.859 15.229 35.094 1.00 35.22 285 SER A CA 1
ATOM 2287 C C . SER A 1 285 ? -18.848 15.170 36.242 1.00 35.22 285 SER A C 1
ATOM 2289 O O . SER A 1 285 ? -19.268 15.156 37.396 1.00 35.22 285 SER A O 1
ATOM 2291 N N . ASP A 1 286 ? -17.543 15.184 35.952 1.00 34.78 286 ASP A N 1
ATOM 2292 C CA . ASP A 1 286 ? -16.497 15.105 36.986 1.00 34.78 286 ASP A CA 1
ATOM 2293 C C . ASP A 1 286 ? -16.183 16.468 37.636 1.00 34.78 286 ASP A C 1
ATOM 2295 O O . ASP A 1 286 ? -15.755 16.538 38.783 1.00 34.78 286 ASP A O 1
ATOM 2299 N N . SER A 1 287 ? -16.500 17.587 36.970 1.00 36.84 287 SER A N 1
ATOM 2300 C CA . SER A 1 287 ? -16.332 18.936 37.543 1.00 36.84 287 SER A CA 1
ATOM 2301 C C . SER A 1 287 ? -17.505 19.421 38.409 1.00 36.84 287 SER A C 1
ATOM 2303 O O . SER A 1 287 ? -17.455 20.541 38.903 1.00 36.84 287 SER A O 1
ATOM 2305 N N . ARG A 1 288 ? -18.560 18.617 38.621 1.00 36.59 288 ARG A N 1
ATOM 2306 C CA . ARG A 1 288 ? -19.677 18.960 39.536 1.00 36.59 288 ARG A CA 1
ATOM 2307 C C . ARG A 1 288 ? -19.686 18.175 40.850 1.00 36.59 288 ARG A C 1
ATOM 2309 O O . ARG A 1 288 ? -20.633 18.307 41.615 1.00 36.59 288 ARG A O 1
ATOM 2316 N N . ARG A 1 289 ? -18.662 17.359 41.124 1.00 37.56 289 ARG A N 1
ATOM 2317 C CA . ARG A 1 289 ? -18.490 16.680 42.426 1.00 37.56 289 ARG A CA 1
ATOM 2318 C C . ARG A 1 289 ? -17.397 17.285 43.311 1.00 37.56 289 ARG A C 1
ATOM 2320 O O . ARG A 1 289 ? -17.124 16.754 44.380 1.00 37.56 289 ARG A O 1
ATOM 2327 N N . LEU A 1 290 ? -16.820 18.407 42.897 1.00 41.19 290 LEU A N 1
ATOM 2328 C CA . LEU A 1 290 ? -15.922 19.231 43.701 1.00 41.19 290 LEU A CA 1
ATOM 2329 C C . LEU A 1 290 ? -16.407 20.679 43.617 1.00 41.19 290 LEU A C 1
ATOM 2331 O O . LEU A 1 290 ? -15.897 21.448 42.807 1.00 41.19 290 LEU A O 1
ATOM 2335 N N . ASN A 1 291 ? -17.480 20.970 44.356 1.00 34.94 291 ASN A N 1
ATOM 2336 C CA . ASN A 1 291 ? -17.818 22.244 45.006 1.00 34.94 291 ASN A CA 1
ATOM 2337 C C . ASN A 1 291 ? -19.200 22.129 45.652 1.00 34.94 291 ASN A C 1
ATOM 2339 O O . ASN A 1 291 ? -20.152 21.762 44.927 1.00 34.94 291 ASN A O 1
#

Foldseek 3Di:
DLLLVVVLVVLVLVLCCLPPVPVCLVVPDPVNVVVVSVVSVVVVVVLCVLVVVQKDWDWDWDPPPDDDDDDDDDDDTDTDTDIDGDPSNLVSLLVCLCVRQVVSLVSLVVSLVSSLVSLVVVVVVVVVVVVVVVPPPDDDDDDDDDDDDDDPDDPPVPVVVVVVVVVVVVVVSVLVNVLSVCLSVLSCVLQVLQSPLSVVVSVCVVVVPPPPQPPVSVVSNVSSVVSNVVNSVVNVVSCCVSDPLNVQLVVCVVVVVVVSNVVSVVCVVVVSVVVVVVVVVVVVVVVVVPD

InterPro domains:
  IPR000276 G protein-coupled receptor, rhodopsin-like [PF00001] (3-239)
  IPR000276 G protein-coupled receptor, rhodopsin-like [PS00237] (2-18)
  IPR017452 GPCR, rhodopsin-like, 7TM [PS50262] (1-239)
  IPR052954 GPCR_Ligand_Interaction [PTHR46641] (1-269)

Solvent-accessible surface area (backbone atoms only — not comparable to full-atom values): 16987 Å² total; per-residue (Å²): 106,68,63,60,51,49,53,41,51,55,47,50,55,50,38,45,44,72,78,38,48,86,73,36,64,75,60,68,37,71,69,48,52,52,49,49,53,50,51,52,50,52,52,54,47,59,71,48,51,64,64,78,67,16,64,40,82,41,83,44,70,69,86,81,84,81,77,92,72,80,91,71,80,92,75,80,79,63,73,47,78,43,81,39,81,38,72,59,33,53,52,50,55,50,54,43,48,48,69,57,49,50,50,46,50,52,51,44,46,52,45,42,50,52,45,48,51,53,51,54,50,53,51,52,57,51,55,60,53,58,57,57,70,72,69,78,75,84,89,82,91,79,80,83,89,81,90,80,84,88,74,93,69,72,84,73,75,75,74,49,66,66,60,52,52,52,50,51,54,51,53,52,51,51,52,51,48,50,49,44,49,51,53,48,52,48,48,49,69,26,37,47,50,26,56,50,44,52,44,53,48,42,49,34,67,71,68,69,54,84,65,84,75,50,69,68,55,55,53,50,34,54,52,16,49,49,36,35,56,45,46,66,52,46,56,60,52,52,50,47,73,70,32,66,70,53,41,55,42,51,48,25,58,74,69,63,36,62,69,59,33,54,49,52,52,51,48,59,61,44,54,64,50,49,64,59,46,56,62,54,51,59,66,59,60,63,68,67,79,72,123

Organism: Opisthorchis felineus (NCBI:txid147828)

Mean predicted aligned error: 15.33 Å

Secondary structure (DSSP, 8-state):
-HHHHHHHHHHHHHHHHHH-HHHHTTT--HHHHHHHHHHHHHHHHHHHGGGGGSEEEEEEEP----S-----S-----EEEEEEE-HHHHHHHHHHHIIIIIHHHHHHHHHHHHHHHHHHHHHHHHHHHHHHHHSS------------------------HHHHHHHHHHHHHHHHHHHHHHHHHHHHHHHHHHHHHHHHHHHHHHTT------HHHHHHHHHHHHHHHHHHHHHHHHHHHH-HHHHHHHHHHHTT-HHHHHHHHHHHHHHHHHHHHHHHHHHHHGGGS--

Nearest PDB structures (foldseek):
  7x9c-assembly1_R  TM=7.485E-01  e=2.368E-04  Homo sapiens
  9k1c-assembly1_R  TM=6.507E-01  e=8.374E-03  Homo sapiens
  5oxf-assembly1_C  TM=2.760E-01  e=4.682E-01  Campylobacter jejuni

pLDDT: mean 71.25, std 17.45, range [33.03, 92.81]

Radius of gyration: 31.19 Å; Cα contacts (8 Å, |Δi|>4): 157; chains: 1; bounding box: 69×48×117 Å

Sequence (291 aa):
MWSVWTVVILTTERFLLILFPLRFQKFLSPKVAWITIGCSTFLIGLISLPWLFSFSYVVQKDCSASSNAIKTSAQTPSVYELCTPNNVYRVLRLMQIPLIVLLPGIILTFENTKIAFTLAKRRGQWMSSSFAVHGSSNSVKNCNQQSGSDNRIDSVNVNNPMAECHRQAKEQENRLTLQLLIVSCTFWILSMPSLIFVGLRALAENANSAHHVSETFANGYYVSWFLYQLNMCIDFFIYCVVGSTFRETLWALLERDWSRFHRLRNTLCKGRLIDSRECVTATTSDSRRLN